Protein AF-A0A3B3UP18-F1 (afdb_monomer)

Structure (mmCIF, N/CA/C/O backbone):
data_AF-A0A3B3UP18-F1
#
_entry.id   AF-A0A3B3UP18-F1
#
loop_
_atom_site.group_PDB
_atom_site.id
_atom_site.type_symbol
_atom_site.label_atom_id
_atom_site.label_alt_id
_atom_site.label_comp_id
_atom_site.label_asym_id
_atom_site.label_entity_id
_atom_site.label_seq_id
_atom_site.pdbx_PDB_ins_code
_atom_site.Cartn_x
_atom_site.Cartn_y
_atom_site.Cartn_z
_atom_site.occupancy
_atom_site.B_iso_or_equiv
_atom_site.auth_seq_id
_atom_site.auth_comp_id
_atom_site.auth_asym_id
_atom_site.auth_atom_id
_atom_site.pdbx_PDB_model_num
ATOM 1 N N . SER A 1 1 ? 18.939 0.346 15.008 1.00 68.81 1 SER A N 1
ATOM 2 C CA . SER A 1 1 ? 20.165 1.171 14.992 1.00 68.81 1 SER A CA 1
ATOM 3 C C . SER A 1 1 ? 20.183 2.014 13.726 1.00 68.81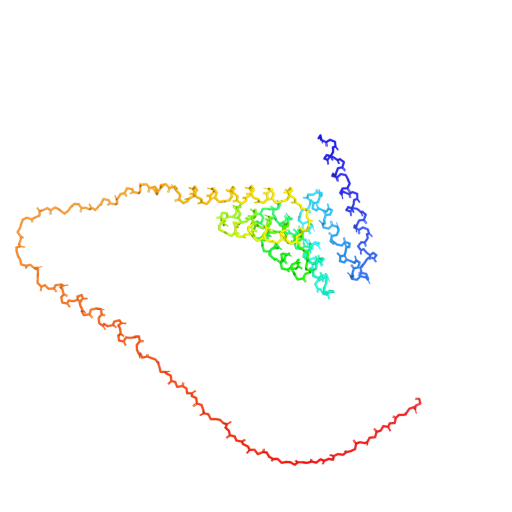 1 SER A C 1
ATOM 5 O O . SER A 1 1 ? 19.685 1.562 12.699 1.00 68.81 1 SER A O 1
ATOM 7 N N . VAL A 1 2 ? 20.743 3.225 13.782 1.00 75.62 2 VAL A N 1
ATOM 8 C CA . VAL A 1 2 ? 20.853 4.142 12.626 1.00 75.62 2 VAL A CA 1
ATOM 9 C C . VAL A 1 2 ? 21.534 3.469 11.421 1.00 75.62 2 VAL A C 1
ATOM 11 O O . VAL A 1 2 ? 21.127 3.690 10.286 1.00 75.62 2 VAL A O 1
ATOM 14 N N . GLY A 1 3 ? 22.477 2.548 11.661 1.00 79.38 3 GLY A N 1
ATOM 15 C CA . GLY A 1 3 ? 23.146 1.778 10.605 1.00 79.38 3 GLY A CA 1
ATOM 16 C C . GLY A 1 3 ? 22.213 0.916 9.741 1.00 79.38 3 GLY A C 1
ATOM 17 O O . GLY A 1 3 ? 22.369 0.897 8.526 1.00 79.38 3 GLY A O 1
ATOM 18 N N . VAL A 1 4 ? 21.196 0.260 10.317 1.00 82.69 4 VAL A N 1
ATOM 19 C CA . VAL A 1 4 ? 20.231 -0.543 9.531 1.00 82.69 4 VAL A CA 1
ATOM 20 C C . VAL A 1 4 ? 19.363 0.352 8.645 1.00 82.69 4 VAL A C 1
ATOM 22 O O . VAL A 1 4 ? 19.080 -0.001 7.502 1.00 82.69 4 VAL A O 1
ATOM 25 N N . ALA A 1 5 ? 18.969 1.524 9.150 1.00 79.56 5 ALA A N 1
ATOM 26 C CA . ALA A 1 5 ? 18.221 2.504 8.368 1.00 79.56 5 ALA A CA 1
ATOM 27 C C . ALA A 1 5 ? 19.068 3.057 7.212 1.00 79.56 5 ALA A C 1
ATOM 29 O O . ALA A 1 5 ? 18.599 3.101 6.078 1.00 79.56 5 ALA A O 1
ATOM 30 N N . TYR A 1 6 ? 20.336 3.386 7.473 1.00 77.19 6 TYR A N 1
ATOM 31 C CA . TYR A 1 6 ? 21.257 3.882 6.452 1.00 77.19 6 TYR A CA 1
ATOM 32 C C . TYR A 1 6 ? 21.519 2.846 5.348 1.00 77.19 6 TYR A C 1
ATOM 34 O O . TYR A 1 6 ? 21.443 3.168 4.164 1.00 77.19 6 TYR A O 1
ATOM 42 N N . CYS A 1 7 ? 21.744 1.579 5.719 1.00 82.12 7 CYS A N 1
ATOM 43 C CA . CYS A 1 7 ? 21.889 0.492 4.750 1.00 82.12 7 CYS A CA 1
ATOM 44 C C . CYS A 1 7 ? 20.636 0.326 3.882 1.00 82.12 7 CYS A C 1
ATOM 46 O O . CYS A 1 7 ? 20.762 0.175 2.672 1.00 82.12 7 CYS A O 1
ATOM 48 N N . ARG A 1 8 ? 19.434 0.403 4.472 1.00 82.50 8 ARG A N 1
ATOM 49 C CA . ARG A 1 8 ? 18.171 0.313 3.721 1.00 82.50 8 ARG A CA 1
ATOM 50 C C . ARG A 1 8 ? 18.013 1.449 2.717 1.00 82.50 8 ARG A C 1
ATOM 52 O O . ARG A 1 8 ? 17.717 1.174 1.560 1.00 82.50 8 ARG A O 1
ATOM 59 N N . ILE A 1 9 ? 18.256 2.693 3.131 1.00 85.25 9 ILE A N 1
ATOM 60 C CA . ILE A 1 9 ? 18.177 3.856 2.231 1.00 85.25 9 ILE A CA 1
ATOM 61 C C . ILE A 1 9 ? 19.149 3.685 1.059 1.00 85.25 9 ILE A C 1
ATOM 63 O O . ILE A 1 9 ? 18.763 3.881 -0.092 1.00 85.25 9 ILE A O 1
ATOM 67 N N . ARG A 1 10 ? 20.386 3.252 1.334 1.00 86.44 10 ARG A N 1
ATOM 68 C CA . ARG A 1 10 ? 21.380 2.997 0.287 1.00 86.44 10 ARG A CA 1
ATOM 69 C C . ARG A 1 10 ? 20.930 1.897 -0.680 1.00 86.44 10 ARG A C 1
ATOM 71 O O . ARG A 1 10 ? 20.996 2.103 -1.886 1.00 86.44 10 ARG A O 1
ATOM 78 N N . CYS A 1 11 ? 20.402 0.782 -0.172 1.00 90.00 11 CYS A N 1
ATOM 79 C CA . CYS A 1 11 ? 19.857 -0.291 -1.009 1.00 90.00 11 CYS A CA 1
ATOM 80 C C . CYS A 1 11 ? 18.724 0.195 -1.923 1.00 90.00 11 CYS A C 1
ATOM 82 O O . CYS A 1 11 ? 18.665 -0.200 -3.085 1.00 90.00 11 CYS A O 1
ATOM 84 N N . PHE A 1 12 ? 17.832 1.059 -1.428 1.00 91.00 12 PHE A N 1
ATOM 85 C CA . PHE A 1 12 ? 16.756 1.606 -2.256 1.00 91.00 12 PHE A CA 1
ATOM 86 C C . PHE A 1 12 ? 17.286 2.536 -3.349 1.00 91.00 12 PHE A C 1
ATOM 88 O O . PHE A 1 12 ? 16.843 2.427 -4.487 1.00 91.00 12 PHE A O 1
ATOM 95 N N . GLN A 1 13 ? 18.267 3.389 -3.045 1.00 90.88 13 GLN A N 1
ATOM 96 C CA . GLN A 1 13 ? 18.902 4.258 -4.044 1.00 90.88 13 GLN A CA 1
ATOM 97 C C . GLN A 1 13 ? 19.614 3.454 -5.145 1.00 90.88 13 GLN A C 1
ATOM 99 O O . GLN A 1 13 ? 19.479 3.754 -6.332 1.00 90.88 13 GLN A O 1
ATOM 104 N N . GLU A 1 14 ? 20.315 2.381 -4.774 1.00 92.88 14 GLU A N 1
ATOM 105 C CA . GLU A 1 14 ? 20.926 1.455 -5.734 1.00 92.88 14 GLU A CA 1
ATOM 106 C C . GLU A 1 14 ? 19.863 0.769 -6.608 1.00 92.88 14 GLU A C 1
ATOM 108 O O . GLU A 1 14 ? 19.996 0.733 -7.833 1.00 92.88 14 GLU A O 1
ATOM 113 N N . ALA A 1 15 ? 18.768 0.296 -6.003 1.00 94.31 15 ALA A N 1
ATOM 114 C CA . ALA A 1 15 ? 17.657 -0.308 -6.733 1.00 94.31 15 ALA A CA 1
ATOM 115 C C . ALA A 1 15 ? 17.011 0.674 -7.724 1.00 94.31 15 ALA A C 1
ATOM 117 O O . ALA A 1 15 ? 16.760 0.298 -8.870 1.00 94.31 15 ALA A O 1
ATOM 118 N N . VAL A 1 16 ? 16.789 1.930 -7.316 1.00 96.62 16 VAL A N 1
ATOM 119 C CA . VAL A 1 16 ? 16.273 3.000 -8.185 1.00 96.62 16 VAL A CA 1
ATOM 120 C C . VAL A 1 16 ? 17.181 3.184 -9.400 1.00 96.62 16 VAL A C 1
ATOM 122 O O . VAL A 1 16 ? 16.691 3.138 -10.527 1.00 96.62 16 VAL A O 1
ATOM 125 N N . SER A 1 17 ? 18.495 3.295 -9.197 1.00 95.44 17 SER A N 1
ATOM 126 C CA . SER A 1 17 ? 19.467 3.455 -10.287 1.00 95.44 17 SER A CA 1
ATOM 127 C C . SER A 1 17 ? 19.438 2.283 -11.278 1.00 95.44 17 SER A C 1
ATOM 129 O O . SER A 1 17 ? 19.360 2.478 -12.496 1.00 95.44 17 SER A O 1
ATOM 131 N N . CYS A 1 18 ? 19.430 1.043 -10.778 1.00 95.75 18 CYS A N 1
ATOM 132 C CA . CYS A 1 18 ? 19.341 -0.146 -11.626 1.00 95.75 18 CYS A CA 1
ATOM 133 C C . CYS A 1 18 ? 18.028 -0.196 -12.422 1.00 95.75 18 CYS A C 1
ATOM 135 O O . CYS A 1 18 ? 18.039 -0.510 -13.613 1.00 95.75 18 CYS A O 1
ATOM 137 N N . LEU A 1 19 ? 16.902 0.119 -11.779 1.00 96.44 19 LEU A N 1
ATOM 138 C CA . LEU A 1 19 ? 15.580 0.053 -12.396 1.00 96.44 19 LEU A CA 1
ATOM 139 C C . LEU A 1 19 ? 15.351 1.183 -13.404 1.00 96.44 19 LEU A C 1
ATOM 141 O O . LEU A 1 19 ? 14.770 0.923 -14.453 1.00 96.44 19 LEU A O 1
ATOM 145 N N . GLN A 1 20 ? 15.869 2.390 -13.159 1.00 96.50 20 GLN A N 1
ATOM 146 C CA . GLN A 1 20 ? 15.853 3.490 -14.132 1.00 96.50 20 GLN A CA 1
ATOM 147 C C . GLN A 1 20 ? 16.556 3.096 -15.435 1.00 96.50 20 GLN A C 1
ATOM 149 O O . GLN A 1 20 ? 16.011 3.288 -16.519 1.00 96.50 20 GLN A O 1
ATOM 154 N N . ARG A 1 21 ? 17.727 2.454 -15.340 1.00 96.31 21 ARG A N 1
ATOM 155 C CA . ARG A 1 21 ? 18.459 1.947 -16.515 1.00 96.31 21 ARG A CA 1
ATOM 156 C C . ARG A 1 21 ? 17.719 0.833 -17.258 1.00 96.31 21 ARG A C 1
ATOM 158 O O . ARG A 1 21 ? 17.993 0.609 -18.433 1.00 96.31 21 ARG A O 1
ATOM 165 N N . ALA A 1 22 ? 16.808 0.130 -16.588 1.00 95.75 22 ALA A N 1
ATOM 166 C CA . ALA A 1 22 ? 16.018 -0.946 -17.176 1.00 95.75 22 ALA A CA 1
ATOM 167 C C . ALA A 1 22 ? 14.744 -0.457 -17.891 1.00 95.75 22 ALA A C 1
ATOM 169 O O . ALA A 1 22 ? 14.133 -1.252 -18.605 1.00 95.75 22 ALA A O 1
ATOM 170 N N . VAL A 1 23 ? 14.350 0.817 -17.741 1.00 96.50 23 VAL A N 1
ATOM 171 C CA . VAL A 1 23 ? 13.139 1.371 -18.378 1.00 96.50 23 VAL A CA 1
ATOM 172 C C . VAL A 1 23 ? 13.263 1.366 -19.901 1.00 96.50 23 VAL A C 1
ATOM 174 O O . VAL A 1 23 ? 12.399 0.807 -20.571 1.00 96.50 23 VAL A O 1
ATOM 177 N N . GLU A 1 24 ? 14.353 1.916 -20.441 1.00 95.25 24 GLU A N 1
ATOM 178 C CA . GLU A 1 24 ? 14.589 2.000 -21.891 1.00 95.25 24 GLU A CA 1
ATOM 179 C C . GLU A 1 24 ? 14.597 0.614 -22.569 1.00 95.25 24 GLU A C 1
ATOM 181 O O . GLU A 1 24 ? 13.791 0.383 -23.472 1.00 95.25 24 GLU A O 1
ATOM 186 N N . PRO A 1 25 ? 15.377 -0.387 -22.100 1.00 95.62 25 PRO A N 1
ATOM 187 C CA . PRO A 1 25 ? 15.308 -1.742 -22.656 1.00 95.62 25 PRO A CA 1
ATOM 188 C C . PRO A 1 25 ? 13.922 -2.395 -22.553 1.00 95.62 25 PRO A C 1
ATOM 190 O O . PRO A 1 25 ? 13.578 -3.260 -23.362 1.00 95.62 25 PRO A O 1
ATOM 193 N N . ALA A 1 26 ? 13.131 -2.025 -21.542 1.00 95.00 26 ALA A N 1
ATOM 194 C CA . ALA A 1 26 ? 11.791 -2.556 -21.334 1.00 95.00 26 ALA A CA 1
ATOM 195 C C . ALA A 1 26 ? 10.717 -1.845 -22.172 1.00 95.00 26 ALA A C 1
ATOM 197 O O . ALA A 1 26 ? 9.640 -2.414 -22.346 1.00 95.00 26 ALA A O 1
ATOM 198 N N . ALA A 1 27 ? 10.992 -0.658 -22.725 1.00 94.44 27 ALA A N 1
ATOM 199 C CA . ALA A 1 27 ? 10.009 0.191 -23.404 1.00 94.44 27 ALA A CA 1
ATOM 200 C C . ALA A 1 27 ? 9.281 -0.523 -24.556 1.00 94.44 27 ALA A C 1
ATOM 202 O O . ALA A 1 27 ? 8.078 -0.352 -24.744 1.00 94.44 27 ALA A O 1
ATOM 203 N N . HIS A 1 28 ? 9.982 -1.398 -25.280 1.00 93.56 28 HIS A N 1
ATOM 204 C CA . HIS A 1 28 ? 9.424 -2.169 -26.397 1.00 93.56 28 HIS A CA 1
ATOM 205 C C . HIS A 1 28 ? 8.720 -3.472 -25.974 1.00 93.56 28 HIS A C 1
ATOM 207 O O . HIS A 1 28 ? 8.334 -4.276 -26.822 1.00 93.56 28 HIS A O 1
ATOM 213 N N . ARG A 1 29 ? 8.569 -3.724 -24.668 1.00 95.31 29 ARG A N 1
ATOM 214 C CA . ARG A 1 29 ? 7.966 -4.942 -24.106 1.00 95.31 29 ARG A CA 1
ATOM 215 C C . ARG A 1 29 ? 6.978 -4.562 -22.997 1.00 95.31 29 ARG A C 1
ATOM 217 O O . ARG A 1 29 ? 7.361 -4.574 -21.828 1.00 95.31 29 ARG A O 1
ATOM 224 N N . PRO A 1 30 ? 5.703 -4.272 -23.320 1.00 91.69 30 PRO A N 1
ATOM 225 C CA . PRO A 1 30 ? 4.743 -3.724 -22.356 1.00 91.69 30 PRO A CA 1
ATOM 226 C C . PRO A 1 30 ? 4.600 -4.507 -21.032 1.00 91.69 30 PRO A C 1
ATOM 228 O O . PRO A 1 30 ? 4.543 -3.861 -19.982 1.00 91.69 30 PRO A O 1
ATOM 231 N N . PRO A 1 31 ? 4.620 -5.859 -21.011 1.00 94.12 31 PRO A N 1
ATOM 232 C CA . PRO A 1 31 ? 4.603 -6.608 -19.750 1.00 94.12 31 PRO A CA 1
ATOM 233 C C . PRO A 1 31 ? 5.856 -6.404 -18.895 1.00 94.12 31 PRO A C 1
ATOM 235 O O . PRO A 1 31 ? 5.775 -6.256 -17.676 1.00 94.12 31 PRO A O 1
ATOM 238 N N . LEU A 1 32 ? 7.030 -6.344 -19.531 1.00 96.06 32 LEU A N 1
ATOM 239 C CA . LEU A 1 32 ? 8.282 -6.071 -18.831 1.00 96.06 32 LEU A CA 1
ATOM 240 C C . LEU A 1 32 ? 8.322 -4.623 -18.331 1.00 96.06 32 LEU A C 1
ATOM 242 O O . LEU A 1 32 ? 8.728 -4.392 -17.195 1.00 96.06 32 LEU A O 1
ATOM 246 N N . LEU A 1 33 ? 7.857 -3.670 -19.144 1.00 97.94 33 LEU A N 1
ATOM 247 C CA . LEU A 1 33 ? 7.771 -2.262 -18.769 1.00 97.94 33 LEU A CA 1
ATOM 248 C C . LEU A 1 33 ? 6.893 -2.072 -17.528 1.00 97.94 33 LEU A C 1
ATOM 250 O O . LEU A 1 33 ? 7.323 -1.420 -16.581 1.00 97.94 33 LEU A O 1
ATOM 254 N N . ALA A 1 34 ? 5.712 -2.698 -17.485 1.00 97.94 34 ALA A N 1
ATOM 255 C CA . ALA A 1 34 ? 4.821 -2.642 -16.323 1.00 97.94 34 ALA A CA 1
ATOM 256 C C . ALA A 1 34 ? 5.524 -3.105 -15.037 1.00 97.94 34 ALA A C 1
ATOM 258 O O . ALA A 1 34 ? 5.455 -2.436 -14.004 1.00 97.94 34 ALA A O 1
ATOM 259 N N . LYS A 1 35 ? 6.273 -4.211 -15.121 1.00 97.81 35 LYS A N 1
ATOM 260 C CA . LYS A 1 35 ? 7.044 -4.757 -14.000 1.00 97.81 35 LYS A CA 1
ATOM 261 C C . LYS A 1 35 ? 8.185 -3.846 -13.561 1.00 97.81 35 LYS A C 1
ATOM 263 O O . LYS A 1 35 ? 8.355 -3.630 -12.362 1.00 97.81 35 LYS A O 1
ATOM 268 N N . VAL A 1 36 ? 8.956 -3.303 -14.504 1.00 98.19 36 VAL A N 1
ATOM 269 C CA . VAL A 1 36 ? 10.059 -2.377 -14.200 1.00 98.19 36 VAL A CA 1
ATOM 270 C C . VAL A 1 36 ? 9.528 -1.110 -13.534 1.00 98.19 36 VAL A C 1
ATOM 272 O O . VAL A 1 36 ? 10.057 -0.712 -12.500 1.00 98.19 36 VAL A O 1
ATOM 275 N N . LEU A 1 37 ? 8.453 -0.521 -14.063 1.00 98.50 37 LEU A N 1
ATOM 276 C CA . LEU A 1 37 ? 7.841 0.687 -13.506 1.00 98.50 37 LEU A CA 1
ATOM 277 C C . LEU A 1 37 ? 7.263 0.450 -12.108 1.00 98.50 37 LEU A C 1
ATOM 279 O O . LEU A 1 37 ? 7.499 1.256 -11.212 1.00 98.50 37 LEU A O 1
ATOM 283 N N . HIS A 1 38 ? 6.566 -0.671 -11.899 1.00 98.38 38 HIS A N 1
ATOM 284 C CA . HIS A 1 38 ? 6.055 -1.048 -10.581 1.00 98.38 38 HIS A CA 1
ATOM 285 C C . HIS A 1 38 ? 7.184 -1.174 -9.551 1.00 98.38 38 HIS A C 1
ATOM 287 O O . HIS A 1 38 ? 7.110 -0.603 -8.462 1.00 98.38 38 HIS A O 1
ATOM 293 N N . ASN A 1 39 ? 8.254 -1.887 -9.910 1.00 98.06 39 ASN A N 1
ATOM 294 C CA . ASN A 1 39 ? 9.402 -2.076 -9.029 1.00 98.06 39 ASN A CA 1
ATOM 295 C C . ASN A 1 39 ? 10.139 -0.758 -8.769 1.00 98.06 39 ASN A C 1
ATOM 297 O O . ASN A 1 39 ? 10.570 -0.519 -7.643 1.00 98.06 39 ASN A O 1
ATOM 301 N N . LEU A 1 40 ? 10.266 0.107 -9.781 1.00 98.38 40 LEU A N 1
ATOM 302 C CA . LEU A 1 40 ? 10.893 1.419 -9.631 1.00 98.38 40 LEU A CA 1
ATOM 303 C C . LEU A 1 40 ? 10.077 2.301 -8.682 1.00 98.38 40 LEU A C 1
ATOM 305 O O . LEU A 1 40 ? 10.637 2.881 -7.757 1.00 98.38 40 LEU A O 1
ATOM 309 N N . GLY A 1 41 ? 8.752 2.328 -8.840 1.00 98.25 41 GLY A N 1
ATOM 310 C CA . GLY A 1 41 ? 7.859 3.016 -7.909 1.00 98.25 41 GLY A CA 1
ATOM 311 C C . GLY A 1 41 ? 7.942 2.454 -6.485 1.00 98.25 41 GLY A C 1
ATOM 312 O O . GLY A 1 41 ? 7.899 3.209 -5.517 1.00 98.25 41 GLY A O 1
ATOM 313 N N . ALA A 1 42 ? 8.085 1.136 -6.319 1.00 97.56 42 ALA A N 1
ATOM 314 C CA . ALA A 1 42 ? 8.252 0.523 -4.999 1.00 97.56 42 ALA A CA 1
ATOM 315 C C . ALA A 1 42 ? 9.600 0.897 -4.354 1.00 97.56 42 ALA A C 1
ATOM 317 O O . ALA A 1 42 ? 9.653 1.182 -3.157 1.00 97.56 42 ALA A O 1
ATOM 318 N N . ALA A 1 43 ? 10.677 0.950 -5.144 1.00 97.44 43 ALA A N 1
ATOM 319 C CA . ALA A 1 43 ? 11.988 1.394 -4.680 1.00 97.44 43 ALA A CA 1
ATOM 320 C C . ALA A 1 43 ? 11.982 2.880 -4.279 1.00 97.44 43 ALA A C 1
ATOM 322 O O . ALA A 1 43 ? 12.536 3.226 -3.238 1.00 97.44 43 ALA A O 1
ATOM 323 N N . LEU A 1 44 ? 11.294 3.740 -5.041 1.00 97.81 44 LEU A N 1
ATOM 324 C CA . LEU A 1 44 ? 11.118 5.159 -4.710 1.00 97.81 44 LEU A CA 1
ATOM 325 C C . LEU A 1 44 ? 10.302 5.363 -3.427 1.00 97.81 44 LEU A C 1
ATOM 327 O O . LEU A 1 44 ? 10.720 6.141 -2.574 1.00 97.81 44 LEU A O 1
ATOM 331 N N . ASN A 1 45 ? 9.223 4.594 -3.221 1.00 96.62 45 ASN A N 1
ATOM 332 C CA . ASN A 1 45 ? 8.514 4.560 -1.934 1.00 96.62 45 ASN A CA 1
ATOM 333 C C . ASN A 1 45 ? 9.464 4.210 -0.776 1.00 96.62 45 ASN A C 1
ATOM 335 O O . ASN A 1 45 ? 9.441 4.864 0.262 1.00 96.62 45 ASN A O 1
ATOM 339 N N . GLY A 1 46 ? 10.321 3.197 -0.952 1.00 94.38 46 GLY A N 1
ATOM 340 C CA . GLY A 1 46 ? 11.325 2.813 0.047 1.00 94.38 46 GLY A CA 1
ATOM 341 C C . GLY A 1 46 ? 12.385 3.891 0.303 1.00 94.38 46 GLY A C 1
ATOM 342 O O . GLY A 1 46 ? 12.857 4.037 1.431 1.00 94.38 46 GLY A O 1
ATOM 343 N N . ALA A 1 47 ? 12.730 4.670 -0.724 1.00 94.69 47 ALA A N 1
ATOM 344 C CA . ALA A 1 47 ? 13.644 5.807 -0.637 1.00 94.69 47 ALA A CA 1
ATOM 345 C C . ALA A 1 47 ? 12.989 7.091 -0.087 1.00 94.69 47 ALA A C 1
ATOM 347 O O . ALA A 1 47 ? 13.703 8.048 0.207 1.00 94.69 47 ALA A O 1
ATOM 348 N N . GLY A 1 48 ? 11.660 7.116 0.065 1.00 94.94 48 GLY A N 1
ATOM 349 C CA . GLY A 1 48 ? 10.895 8.275 0.532 1.00 94.94 48 GLY A CA 1
ATOM 350 C C . GLY A 1 48 ? 10.508 9.281 -0.558 1.00 94.94 48 GLY A C 1
ATOM 351 O O . GLY A 1 48 ? 9.932 10.318 -0.239 1.00 94.94 48 GLY A O 1
ATOM 352 N N . ASP A 1 49 ? 10.781 8.990 -1.833 1.00 97.12 49 ASP A N 1
ATOM 353 C CA . ASP A 1 49 ? 10.324 9.810 -2.963 1.00 97.12 49 ASP A CA 1
ATOM 354 C C . ASP A 1 49 ? 8.927 9.361 -3.421 1.00 97.12 49 ASP A C 1
ATOM 356 O O . ASP A 1 49 ? 8.733 8.707 -4.450 1.00 97.12 49 ASP A O 1
ATOM 360 N N . PHE A 1 50 ? 7.935 9.685 -2.593 1.00 97.81 50 PHE A N 1
ATOM 361 C CA . PHE A 1 50 ? 6.544 9.288 -2.808 1.00 97.81 50 PHE A CA 1
ATOM 362 C C . PHE A 1 50 ? 5.915 9.972 -4.029 1.00 97.81 50 PHE A C 1
ATOM 364 O O . PHE A 1 50 ? 5.098 9.362 -4.718 1.00 97.81 50 PHE A O 1
ATOM 371 N N . SER A 1 51 ? 6.315 11.210 -4.333 1.00 97.94 51 SER A N 1
ATOM 372 C CA . SER A 1 51 ? 5.791 11.970 -5.473 1.00 97.94 51 SER A CA 1
ATOM 373 C C . SER A 1 51 ? 6.146 11.301 -6.799 1.00 97.94 51 SER A C 1
ATOM 375 O O . SER A 1 51 ? 5.265 11.068 -7.625 1.00 97.94 51 SER A O 1
ATOM 377 N N . SER A 1 52 ? 7.413 10.914 -6.985 1.00 97.50 52 SER A N 1
ATOM 378 C CA . SER A 1 52 ? 7.830 10.174 -8.181 1.00 97.50 52 SER A CA 1
ATOM 379 C C . SER A 1 52 ? 7.210 8.773 -8.226 1.00 97.50 52 SER A C 1
ATOM 381 O O . SER A 1 52 ? 6.837 8.285 -9.295 1.00 97.50 52 SER A O 1
ATOM 383 N N . ALA A 1 53 ? 7.054 8.118 -7.069 1.00 98.25 53 ALA A N 1
ATOM 384 C CA . ALA A 1 53 ? 6.436 6.799 -6.990 1.00 98.25 53 ALA A CA 1
ATOM 385 C C . ALA A 1 53 ? 4.971 6.793 -7.461 1.00 98.25 53 ALA A C 1
ATOM 387 O O . ALA A 1 53 ? 4.569 5.846 -8.143 1.00 98.25 53 ALA A O 1
ATOM 388 N N . LEU A 1 54 ? 4.185 7.834 -7.148 1.00 98.00 54 LEU A N 1
ATOM 389 C CA . LEU A 1 54 ? 2.787 7.950 -7.585 1.00 98.00 54 LEU A CA 1
ATOM 390 C C . LEU A 1 54 ? 2.648 7.837 -9.105 1.00 98.00 54 LEU A C 1
ATOM 392 O O . LEU A 1 54 ? 1.861 7.026 -9.598 1.00 98.00 54 LEU A O 1
ATOM 396 N N . GLU A 1 55 ? 3.440 8.605 -9.853 1.00 97.50 55 GLU A N 1
ATOM 397 C CA . GLU A 1 55 ? 3.373 8.626 -11.317 1.00 97.50 55 GLU A CA 1
ATOM 398 C C . GLU A 1 55 ? 3.716 7.264 -11.929 1.00 97.50 55 GLU A C 1
ATOM 400 O O . GLU A 1 55 ? 3.025 6.780 -12.835 1.00 97.50 55 GLU A O 1
ATOM 405 N N . LEU A 1 56 ? 4.732 6.591 -11.385 1.00 98.38 56 LEU A N 1
ATOM 406 C CA . LEU A 1 56 ? 5.135 5.271 -11.861 1.00 98.38 56 LEU A CA 1
ATOM 407 C C . LEU A 1 56 ? 4.110 4.188 -11.528 1.00 98.38 56 LEU A C 1
ATOM 409 O O . LEU A 1 56 ? 3.814 3.358 -12.390 1.00 98.38 56 LEU A O 1
ATOM 413 N N . HIS A 1 57 ? 3.520 4.207 -10.327 1.00 98.56 57 HIS A N 1
ATOM 414 C CA . HIS A 1 57 ? 2.458 3.262 -9.966 1.00 98.56 57 HIS A CA 1
ATOM 415 C C . HIS A 1 57 ? 1.205 3.476 -10.814 1.00 98.56 57 HIS A C 1
ATOM 417 O O . HIS A 1 57 ? 0.605 2.493 -11.248 1.00 98.56 57 HIS A O 1
ATOM 423 N N . ARG A 1 58 ? 0.838 4.727 -11.134 1.00 98.44 58 ARG A N 1
ATOM 424 C CA . ARG A 1 58 ? -0.263 5.033 -12.068 1.00 98.44 58 ARG A CA 1
ATOM 425 C C . ARG A 1 58 ? 0.012 4.470 -13.460 1.00 98.44 58 ARG A C 1
ATOM 427 O O . ARG A 1 58 ? -0.872 3.857 -14.062 1.00 98.44 58 ARG A O 1
ATOM 434 N N . LEU A 1 59 ? 1.226 4.653 -13.979 1.00 98.19 59 LEU A N 1
ATOM 435 C CA . LEU A 1 59 ? 1.603 4.128 -15.291 1.00 98.19 59 LEU A CA 1
ATOM 436 C C . LEU A 1 59 ? 1.611 2.591 -15.306 1.00 98.19 59 LEU A C 1
ATOM 438 O O . LEU A 1 59 ? 1.022 1.990 -16.205 1.00 98.19 59 LEU A O 1
ATOM 442 N N . ALA A 1 60 ? 2.199 1.957 -14.290 1.00 98.56 60 ALA A N 1
ATOM 443 C CA . ALA A 1 60 ? 2.212 0.504 -14.149 1.00 98.56 60 ALA A CA 1
ATOM 444 C C . ALA A 1 60 ? 0.794 -0.078 -14.008 1.00 98.56 60 ALA A C 1
ATOM 446 O O . ALA A 1 60 ? 0.466 -1.053 -14.681 1.00 98.56 60 ALA A O 1
ATOM 447 N N . ALA A 1 61 ? -0.083 0.553 -13.216 1.00 98.44 61 ALA A N 1
ATOM 448 C CA . ALA A 1 61 ? -1.477 0.134 -13.057 1.00 98.44 61 ALA A CA 1
ATOM 449 C C . ALA A 1 61 ? -2.260 0.181 -14.380 1.00 98.44 61 ALA A C 1
ATOM 451 O O . ALA A 1 61 ? -3.064 -0.715 -14.649 1.00 98.44 61 ALA A O 1
ATOM 452 N N . ARG A 1 62 ? -2.020 1.197 -15.224 1.00 98.31 62 ARG A N 1
ATOM 453 C CA . ARG A 1 62 ? -2.616 1.275 -16.569 1.00 98.31 62 ARG A CA 1
ATOM 454 C C . ARG A 1 62 ? -2.127 0.144 -17.471 1.00 98.31 62 ARG A C 1
ATOM 456 O O . ARG A 1 62 ? -2.944 -0.481 -18.142 1.00 98.31 62 ARG A O 1
ATOM 463 N N . LEU A 1 63 ? -0.824 -0.145 -17.460 1.00 98.31 63 LEU A N 1
ATOM 464 C CA . LEU A 1 63 ? -0.243 -1.217 -18.273 1.00 98.31 63 LEU A CA 1
ATOM 465 C C . LEU A 1 63 ? -0.708 -2.608 -17.828 1.00 98.31 63 LEU A C 1
ATOM 467 O O . LEU A 1 63 ? -1.079 -3.417 -18.671 1.00 98.31 63 LEU A O 1
ATOM 471 N N . TYR A 1 64 ? -0.742 -2.894 -16.526 1.00 98.44 64 TYR A N 1
ATOM 472 C CA . TYR A 1 64 ? -1.295 -4.162 -16.039 1.00 98.44 64 TYR A CA 1
ATOM 473 C C . TYR A 1 64 ? -2.796 -4.278 -16.313 1.00 98.44 64 TYR A C 1
ATOM 475 O O . TYR A 1 64 ? -3.279 -5.365 -16.623 1.00 98.44 64 TYR A O 1
ATOM 483 N N . GLY A 1 65 ? -3.525 -3.158 -16.270 1.00 97.31 65 GLY A N 1
ATOM 484 C CA . GLY A 1 65 ? -4.930 -3.099 -16.662 1.00 97.31 65 GLY A CA 1
ATOM 485 C C . GLY A 1 65 ? -5.159 -3.496 -18.120 1.00 97.31 65 GLY A C 1
ATOM 486 O O . GLY A 1 65 ? -6.018 -4.333 -18.387 1.00 97.31 65 GLY A O 1
ATOM 487 N N . SER A 1 66 ? -4.368 -2.962 -19.059 1.00 97.44 66 SER A N 1
ATOM 488 C CA . SER A 1 66 ? -4.483 -3.322 -20.482 1.00 97.44 66 SER A CA 1
ATOM 489 C C . SER A 1 66 ? -4.052 -4.760 -20.787 1.00 97.44 66 SER A C 1
ATOM 491 O O . SER A 1 66 ? -4.45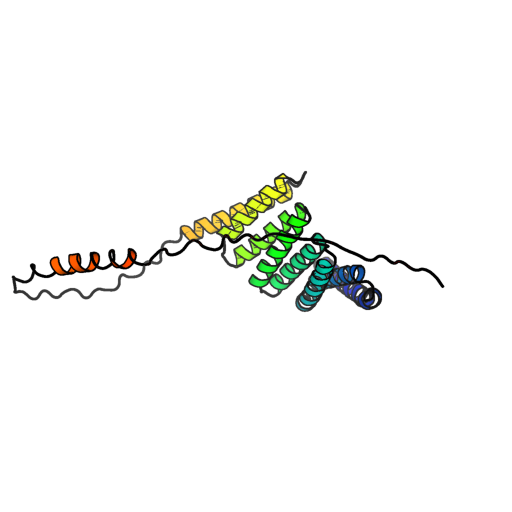8 -5.316 -21.803 1.00 97.44 66 SER A O 1
ATOM 493 N N . GLN A 1 67 ? -3.271 -5.375 -19.898 1.00 96.75 67 GLN A N 1
ATOM 494 C CA . GLN A 1 67 ? -2.833 -6.771 -19.990 1.00 96.75 67 GLN A CA 1
ATOM 495 C C . GLN A 1 67 ? -3.786 -7.756 -19.293 1.00 96.75 67 GLN A C 1
ATOM 497 O O . GLN A 1 67 ? -3.581 -8.963 -19.376 1.00 96.75 67 GLN A O 1
ATOM 502 N N . GLY A 1 68 ? -4.810 -7.269 -18.582 1.00 96.06 68 GLY A N 1
AT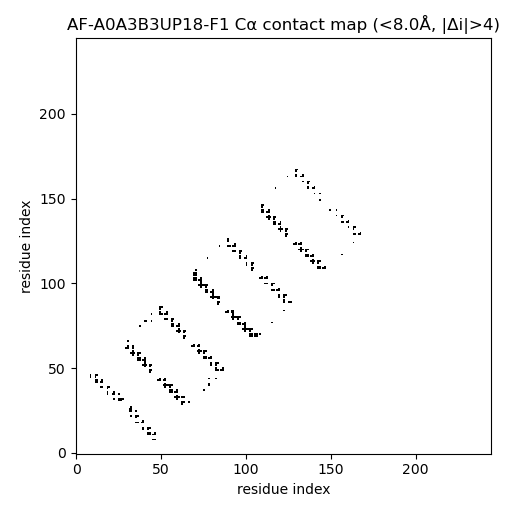OM 503 C CA . GLY A 1 68 ? -5.716 -8.114 -17.797 1.00 96.06 68 GLY A CA 1
ATOM 504 C C . GLY A 1 68 ? -5.102 -8.678 -16.505 1.00 96.06 68 GLY A C 1
ATOM 505 O O . GLY A 1 68 ? -5.713 -9.522 -15.852 1.00 96.06 68 GLY A O 1
ATOM 506 N N . CYS A 1 69 ? -3.925 -8.203 -16.090 1.00 97.06 69 CYS A N 1
ATOM 507 C CA . CYS A 1 69 ? -3.219 -8.652 -14.889 1.00 97.06 69 CYS A CA 1
ATOM 508 C C . CYS A 1 69 ? -3.798 -7.988 -13.625 1.00 97.06 69 CYS A C 1
ATOM 510 O O . CYS A 1 69 ? -3.183 -7.098 -13.035 1.00 97.06 69 CYS A O 1
ATOM 512 N N . ARG A 1 70 ? -4.999 -8.405 -13.200 1.00 96.75 70 ARG A N 1
ATOM 513 C CA . ARG A 1 70 ? -5.742 -7.781 -12.082 1.00 96.75 70 ARG A CA 1
ATOM 514 C C . ARG A 1 70 ? -4.981 -7.767 -10.753 1.00 96.75 70 ARG A C 1
ATOM 516 O O . ARG A 1 70 ? -4.978 -6.740 -10.078 1.00 96.75 70 ARG A O 1
ATOM 523 N N . GLY A 1 71 ? -4.291 -8.855 -10.410 1.00 97.62 71 GLY A N 1
ATOM 524 C CA . GLY A 1 71 ? -3.497 -8.933 -9.178 1.00 97.62 71 GLY A CA 1
ATOM 525 C C . GLY A 1 71 ? -2.320 -7.949 -9.163 1.00 97.62 71 GLY A C 1
ATOM 526 O O . GLY A 1 71 ? -2.106 -7.246 -8.179 1.00 97.62 71 GLY A O 1
ATOM 527 N N . ASP A 1 72 ? -1.589 -7.822 -10.272 1.00 98.38 72 ASP A N 1
ATOM 528 C CA . ASP A 1 72 ? -0.466 -6.879 -10.358 1.00 98.38 72 ASP A CA 1
ATOM 529 C C . ASP A 1 72 ? -0.936 -5.422 -10.457 1.00 98.38 72 ASP A C 1
ATOM 531 O O . ASP A 1 72 ? -0.332 -4.522 -9.864 1.00 98.38 72 ASP A O 1
ATOM 535 N N . GLN A 1 73 ? -2.072 -5.184 -11.117 1.00 98.56 73 GLN A N 1
ATOM 536 C CA . GLN A 1 73 ? -2.751 -3.891 -11.087 1.00 98.56 73 GLN A CA 1
ATOM 537 C C . GLN A 1 73 ? -3.134 -3.498 -9.646 1.00 98.56 73 GLN A C 1
ATOM 539 O O . GLN A 1 73 ? -2.874 -2.368 -9.229 1.00 98.56 73 GLN A O 1
ATOM 544 N N . ALA A 1 74 ? -3.676 -4.430 -8.855 1.00 98.62 74 ALA A N 1
ATOM 545 C CA . ALA A 1 74 ? -4.017 -4.205 -7.449 1.00 98.62 74 ALA A CA 1
ATOM 546 C C . ALA A 1 74 ? -2.794 -3.876 -6.576 1.00 98.62 74 ALA A C 1
ATOM 548 O O . ALA A 1 74 ? -2.857 -2.993 -5.714 1.00 98.62 74 ALA A O 1
ATOM 549 N N . ARG A 1 75 ? -1.649 -4.524 -6.825 1.00 98.62 75 ARG A N 1
ATOM 550 C CA . ARG A 1 75 ? -0.377 -4.191 -6.156 1.00 98.62 75 ARG A CA 1
ATOM 551 C C . ARG A 1 75 ? 0.075 -2.767 -6.462 1.00 98.62 75 ARG A C 1
ATOM 553 O O . ARG A 1 75 ? 0.547 -2.074 -5.563 1.00 98.62 75 ARG A O 1
ATOM 560 N N . CYS A 1 76 ? -0.103 -2.305 -7.700 1.00 98.62 76 CYS A N 1
ATOM 561 C CA . CYS A 1 76 ? 0.185 -0.915 -8.058 1.00 98.62 76 CYS A CA 1
ATOM 562 C C . CYS A 1 76 ? -0.712 0.057 -7.283 1.00 98.62 76 CYS A C 1
ATOM 564 O O . CYS A 1 76 ? -0.202 1.002 -6.690 1.00 98.62 76 CYS A O 1
ATOM 566 N N . PHE A 1 77 ? -2.020 -0.207 -7.206 1.00 98.81 77 PHE A N 1
ATOM 567 C CA . PHE A 1 77 ? -2.942 0.622 -6.424 1.00 98.81 77 PHE A CA 1
ATOM 568 C C . PHE A 1 77 ? -2.632 0.616 -4.922 1.00 98.81 77 PHE A C 1
ATOM 570 O O . PHE A 1 77 ? -2.722 1.655 -4.276 1.00 98.81 77 PHE A O 1
ATOM 577 N N . SER A 1 78 ? -2.190 -0.516 -4.371 1.00 98.62 78 SER A N 1
ATOM 578 C CA . SER A 1 78 ? -1.769 -0.600 -2.966 1.00 98.62 78 SER A CA 1
ATOM 579 C C . SER A 1 78 ? -0.555 0.282 -2.685 1.00 98.62 78 SER A C 1
ATOM 581 O O . SER A 1 78 ? -0.517 0.993 -1.684 1.00 98.62 78 SER A O 1
ATOM 583 N N . ASN A 1 79 ? 0.435 0.269 -3.579 1.00 98.56 79 ASN A N 1
ATOM 584 C CA . ASN A 1 79 ? 1.630 1.097 -3.433 1.00 98.56 79 ASN A CA 1
ATOM 585 C C . ASN A 1 79 ? 1.363 2.582 -3.707 1.00 98.56 79 ASN A C 1
ATOM 587 O O . ASN A 1 79 ? 1.991 3.429 -3.070 1.00 98.56 79 ASN A O 1
ATOM 591 N N . LEU A 1 80 ? 0.424 2.890 -4.606 1.00 98.25 80 LEU A N 1
ATOM 592 C CA . LEU A 1 80 ? -0.087 4.242 -4.824 1.00 98.25 80 LEU A CA 1
ATOM 593 C C . LEU A 1 80 ? -0.740 4.760 -3.540 1.00 98.25 80 LEU A C 1
ATOM 595 O O . LEU A 1 80 ? -0.379 5.825 -3.057 1.00 98.25 80 LEU A O 1
ATOM 599 N N . ALA A 1 81 ? -1.603 3.955 -2.919 1.00 98.38 81 ALA A N 1
ATOM 600 C CA . ALA A 1 81 ? -2.263 4.316 -1.673 1.00 98.38 81 ALA A CA 1
ATOM 601 C C . ALA A 1 81 ? -1.276 4.598 -0.530 1.00 98.38 81 ALA A C 1
ATOM 603 O O . ALA A 1 81 ? -1.452 5.545 0.236 1.00 98.38 81 ALA A O 1
ATOM 604 N N . ILE A 1 82 ? -0.215 3.790 -0.427 1.00 97.56 82 ILE A N 1
ATOM 605 C CA . ILE A 1 82 ? 0.871 4.011 0.534 1.00 97.56 82 ILE A CA 1
ATOM 606 C C . ILE A 1 82 ? 1.561 5.354 0.260 1.00 97.56 82 ILE A C 1
ATOM 608 O O . ILE A 1 82 ? 1.742 6.136 1.192 1.00 97.56 82 ILE A O 1
ATOM 612 N N . ALA A 1 83 ? 1.901 5.648 -0.998 1.00 98.19 83 ALA A N 1
ATOM 613 C CA . ALA A 1 83 ? 2.529 6.910 -1.382 1.00 98.19 83 ALA A CA 1
ATOM 614 C C . ALA A 1 83 ? 1.631 8.123 -1.065 1.00 98.19 83 ALA A C 1
ATOM 616 O O . ALA A 1 83 ? 2.081 9.043 -0.381 1.00 98.19 83 ALA A O 1
ATOM 617 N N . SER A 1 84 ? 0.350 8.095 -1.458 1.00 98.06 84 SER A N 1
ATOM 618 C CA . SER A 1 84 ? -0.622 9.158 -1.145 1.00 98.06 84 SER A CA 1
ATOM 619 C C . SER A 1 84 ? -0.778 9.355 0.364 1.00 98.06 84 SER A C 1
ATOM 621 O O . SER A 1 84 ? -0.753 10.484 0.850 1.00 98.06 84 SER A O 1
ATOM 623 N N . SER A 1 85 ? -0.837 8.265 1.138 1.00 96.75 85 SER A N 1
ATOM 624 C CA . SER A 1 85 ? -0.914 8.342 2.60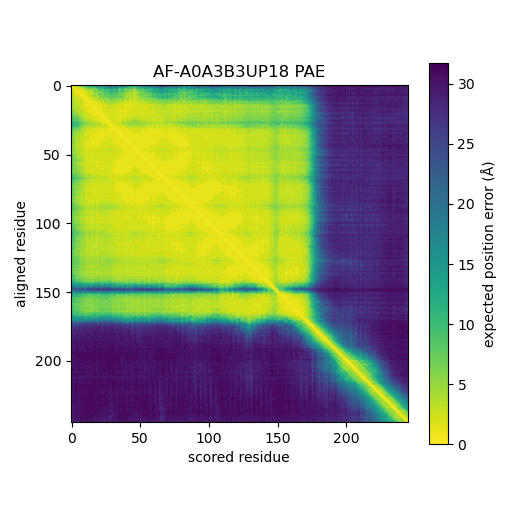0 1.00 96.75 85 SER A CA 1
ATOM 625 C C . SER A 1 85 ? 0.320 9.004 3.218 1.00 96.75 85 SER A C 1
ATOM 627 O O . SER A 1 85 ? 0.175 9.731 4.199 1.00 96.75 85 SER A O 1
ATOM 629 N N . HIS A 1 86 ? 1.520 8.761 2.684 1.00 96.62 86 HIS A N 1
ATOM 630 C CA . HIS A 1 86 ? 2.746 9.414 3.155 1.00 96.62 86 HIS A CA 1
ATOM 631 C C . HIS A 1 86 ? 2.811 10.900 2.785 1.00 96.62 86 HIS A C 1
ATOM 633 O O . HIS A 1 86 ? 3.410 11.682 3.521 1.00 96.62 86 HIS A O 1
ATOM 639 N N . LEU A 1 87 ? 2.165 11.291 1.687 1.00 96.88 87 LEU A N 1
ATOM 640 C CA . LEU A 1 87 ? 2.010 12.687 1.274 1.00 96.88 87 LEU A CA 1
ATOM 641 C C . LEU A 1 87 ? 0.868 13.411 2.010 1.00 96.88 87 LEU A C 1
ATOM 643 O O . LEU A 1 87 ? 0.693 14.614 1.834 1.00 96.88 87 LEU A O 1
ATOM 647 N N . GLY A 1 88 ? 0.114 12.705 2.858 1.00 94.94 88 GLY A N 1
ATOM 648 C CA . GLY A 1 88 ? -0.990 13.263 3.640 1.00 94.94 88 GLY A CA 1
ATOM 649 C C . GLY A 1 88 ? -2.337 13.292 2.913 1.00 94.94 88 GLY A C 1
ATOM 650 O O . GLY A 1 88 ? -3.310 13.790 3.480 1.00 94.94 88 GLY A O 1
ATOM 651 N N . ASP A 1 89 ? -2.430 12.728 1.705 1.00 95.88 89 ASP A N 1
ATOM 652 C CA . ASP A 1 89 ? -3.697 12.574 0.990 1.00 95.88 89 ASP A CA 1
ATOM 653 C C . ASP A 1 89 ? -4.386 11.259 1.384 1.00 95.88 89 ASP A C 1
ATOM 655 O O . ASP A 1 89 ? -4.348 10.236 0.694 1.00 95.88 89 ASP A O 1
ATOM 659 N N . ASP A 1 90 ? -5.019 11.281 2.558 1.00 92.50 90 ASP A N 1
ATOM 660 C CA . ASP A 1 90 ? -5.761 10.134 3.083 1.00 92.50 90 ASP A CA 1
ATOM 661 C C . ASP A 1 90 ? -6.983 9.760 2.225 1.00 92.50 90 ASP A C 1
ATOM 663 O O . ASP A 1 90 ? -7.462 8.624 2.318 1.00 92.50 90 ASP A O 1
ATOM 667 N N . GLN A 1 91 ? -7.520 10.692 1.429 1.00 95.38 91 GLN A N 1
ATOM 668 C CA . GLN A 1 91 ? -8.689 10.444 0.586 1.00 95.38 91 GLN A CA 1
ATOM 669 C C . GLN A 1 91 ? -8.280 9.663 -0.666 1.00 95.38 91 GLN A C 1
ATOM 671 O O . GLN A 1 91 ? -8.851 8.597 -0.910 1.00 95.38 91 GLN A O 1
ATOM 676 N N . GLU A 1 92 ? -7.243 10.112 -1.378 1.00 96.31 92 GLU A N 1
ATOM 677 C CA . GLU A 1 92 ? -6.680 9.377 -2.516 1.00 96.31 92 GLU A CA 1
ATOM 678 C C . GLU A 1 92 ? -6.129 8.010 -2.081 1.00 96.31 92 GLU A C 1
ATOM 680 O O . GLU A 1 92 ? -6.320 7.001 -2.771 1.00 96.31 92 GLU A O 1
ATOM 685 N N . ALA A 1 93 ? -5.511 7.937 -0.895 1.00 98.00 93 ALA A N 1
ATOM 686 C CA . ALA A 1 93 ? -5.059 6.671 -0.330 1.00 98.00 93 ALA A CA 1
ATOM 687 C C . ALA A 1 93 ? -6.217 5.678 -0.150 1.00 98.00 93 ALA A C 1
ATOM 689 O O . ALA A 1 93 ? -6.118 4.516 -0.547 1.00 98.00 93 ALA A O 1
ATOM 690 N N . ALA A 1 94 ? -7.341 6.133 0.412 1.00 98.19 94 ALA A N 1
ATOM 691 C CA . ALA A 1 94 ? -8.509 5.282 0.606 1.00 98.19 94 ALA A CA 1
ATOM 692 C C . ALA A 1 94 ? -9.118 4.816 -0.727 1.00 98.19 94 ALA A C 1
ATOM 694 O O . ALA A 1 94 ? -9.467 3.644 -0.857 1.00 98.19 94 ALA A O 1
ATOM 695 N N . GLU A 1 95 ? -9.227 5.697 -1.722 1.00 98.31 95 GLU A N 1
ATOM 696 C CA . GLU A 1 95 ? -9.724 5.351 -3.063 1.00 98.31 95 GLU A CA 1
ATOM 697 C C . GLU A 1 95 ? -8.839 4.300 -3.739 1.00 98.31 95 GLU A C 1
ATOM 699 O O . GLU A 1 95 ? -9.328 3.299 -4.266 1.00 98.31 95 GLU A O 1
ATOM 704 N N . SER A 1 96 ? -7.526 4.465 -3.626 1.00 98.56 96 SER A N 1
ATOM 705 C CA . SER A 1 96 ? -6.547 3.541 -4.192 1.00 98.56 96 SER A CA 1
ATOM 706 C C . SER A 1 96 ? -6.560 2.183 -3.490 1.00 98.56 96 SER A C 1
ATOM 708 O O . SER A 1 96 ? -6.546 1.145 -4.152 1.00 98.56 96 SER A O 1
ATOM 710 N N . PHE A 1 97 ? -6.691 2.146 -2.161 1.00 98.69 97 PHE A N 1
ATOM 711 C CA . PHE A 1 97 ? -6.878 0.880 -1.449 1.00 98.69 97 PHE A CA 1
ATOM 712 C C . PHE A 1 97 ? -8.204 0.189 -1.800 1.00 98.69 97 PHE A C 1
ATOM 714 O O . PHE A 1 97 ? -8.236 -1.037 -1.839 1.00 98.69 97 PHE A O 1
ATOM 721 N N . ILE A 1 98 ? -9.285 0.918 -2.101 1.00 98.62 98 ILE A N 1
ATOM 722 C CA . ILE A 1 98 ? -10.542 0.307 -2.574 1.00 98.62 98 ILE A CA 1
ATOM 723 C C . ILE A 1 98 ? -10.332 -0.389 -3.926 1.00 98.62 98 ILE A C 1
ATOM 725 O O . ILE A 1 98 ? -10.767 -1.529 -4.100 1.00 98.62 98 ILE A O 1
ATOM 729 N N . LEU A 1 99 ? -9.626 0.257 -4.860 1.00 98.56 99 LEU A N 1
ATOM 730 C CA . LEU A 1 99 ? -9.292 -0.343 -6.156 1.00 98.56 99 LEU A CA 1
ATOM 731 C C . LEU A 1 99 ? -8.385 -1.571 -5.997 1.00 98.56 99 LEU A C 1
ATOM 733 O O . LEU A 1 99 ? -8.608 -2.595 -6.645 1.00 98.56 99 LEU A O 1
ATOM 737 N N . ALA A 1 100 ? -7.397 -1.499 -5.102 1.00 98.69 100 ALA A N 1
ATOM 738 C CA . ALA A 1 100 ? -6.552 -2.639 -4.766 1.00 98.69 100 ALA A CA 1
ATOM 739 C C . ALA A 1 100 ? -7.361 -3.804 -4.179 1.00 98.69 100 ALA A C 1
ATOM 741 O O . ALA A 1 100 ? -7.196 -4.946 -4.601 1.00 98.69 100 ALA A O 1
ATOM 742 N N . LEU A 1 101 ? -8.267 -3.514 -3.242 1.00 98.38 101 LEU A N 1
ATOM 743 C CA . LEU A 1 101 ? -9.114 -4.514 -2.598 1.00 98.38 101 LEU A CA 1
ATOM 744 C C . LEU A 1 101 ? -9.957 -5.272 -3.625 1.00 98.38 101 LEU A C 1
ATOM 746 O O . LEU A 1 101 ? -10.032 -6.499 -3.580 1.00 98.38 101 LEU A O 1
ATOM 750 N N . GLN A 1 102 ? -10.566 -4.550 -4.568 1.00 97.94 102 GLN A N 1
ATOM 751 C CA . GLN A 1 102 ? -11.332 -5.167 -5.644 1.00 97.94 102 GLN A CA 1
ATOM 752 C C . GLN A 1 102 ? -10.443 -6.044 -6.532 1.00 97.94 102 GLN A C 1
ATOM 754 O O . GLN A 1 102 ? -10.776 -7.201 -6.764 1.00 97.94 102 GLN A O 1
ATOM 759 N N . GLY A 1 103 ? -9.279 -5.548 -6.960 1.00 97.88 103 GLY A N 1
ATOM 760 C CA . GLY A 1 103 ? -8.389 -6.329 -7.819 1.00 97.88 103 GLY A CA 1
ATOM 761 C C . GLY A 1 103 ? -7.808 -7.580 -7.142 1.00 97.88 103 GLY A C 1
ATOM 762 O O . GLY A 1 103 ? -7.643 -8.602 -7.807 1.00 97.88 103 GLY A O 1
ATOM 763 N N . PHE A 1 104 ? -7.555 -7.555 -5.828 1.00 97.69 104 PHE A N 1
ATOM 764 C CA . PHE A 1 104 ? -7.146 -8.755 -5.086 1.00 97.69 104 PHE A CA 1
ATOM 765 C C . PHE A 1 104 ? -8.279 -9.765 -4.916 1.00 97.69 104 PHE A C 1
ATOM 767 O O . PHE A 1 104 ? -8.032 -10.964 -5.036 1.00 97.69 104 PHE A O 1
ATOM 774 N N . ARG A 1 105 ? -9.522 -9.305 -4.720 1.00 95.88 105 ARG A N 1
ATOM 775 C CA . ARG A 1 105 ? -10.705 -10.182 -4.734 1.00 95.88 105 ARG A CA 1
ATOM 776 C C . ARG A 1 105 ? -10.887 -10.853 -6.090 1.00 95.88 105 ARG A C 1
ATOM 778 O O . ARG A 1 105 ? -11.064 -12.067 -6.133 1.00 95.88 105 ARG A O 1
ATOM 785 N N . ASP A 1 106 ? -10.775 -10.085 -7.170 1.00 96.12 106 ASP A N 1
ATOM 786 C CA . ASP A 1 106 ? -10.872 -10.592 -8.541 1.00 96.12 106 ASP A CA 1
ATOM 787 C C . ASP A 1 106 ? -9.761 -11.613 -8.850 1.00 96.12 106 ASP A C 1
ATOM 789 O O . ASP A 1 106 ? -9.983 -12.574 -9.583 1.00 96.12 106 ASP A O 1
ATOM 793 N N . ALA A 1 107 ? -8.568 -11.428 -8.274 1.00 96.00 107 ALA A N 1
ATOM 794 C CA . ALA A 1 107 ? -7.434 -12.342 -8.416 1.00 96.00 107 ALA A CA 1
ATOM 795 C C . ALA A 1 107 ? -7.452 -13.532 -7.433 1.00 96.00 107 ALA A C 1
ATOM 797 O O . ALA A 1 107 ? -6.616 -14.427 -7.555 1.00 96.00 107 ALA A O 1
ATOM 798 N N . GLY A 1 108 ? -8.362 -13.549 -6.452 1.00 94.62 108 GLY A N 1
ATOM 799 C CA . GLY A 1 108 ? -8.412 -14.570 -5.401 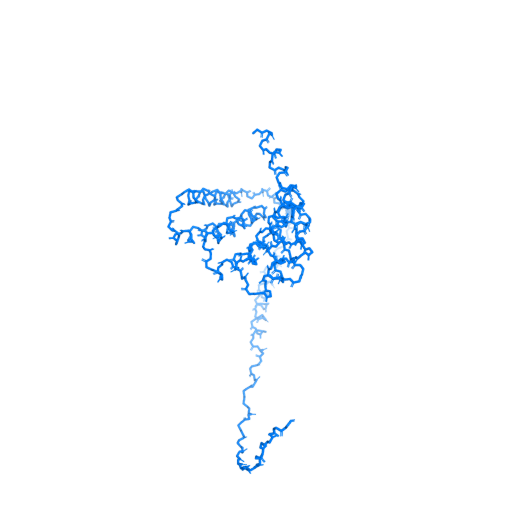1.00 94.62 108 GLY A CA 1
ATOM 800 C C . GLY A 1 108 ? -7.267 -14.508 -4.377 1.00 94.62 108 GLY A C 1
ATOM 801 O O . GLY A 1 108 ? -7.061 -15.476 -3.645 1.00 94.62 108 GLY A O 1
ATOM 802 N N . ASP A 1 109 ? -6.528 -13.396 -4.295 1.00 94.25 109 ASP A N 1
ATOM 803 C CA . ASP A 1 109 ? -5.413 -13.219 -3.354 1.00 94.25 109 ASP A CA 1
ATOM 804 C C . ASP A 1 109 ? -5.936 -12.806 -1.967 1.00 94.25 109 ASP A C 1
ATOM 806 O O . ASP A 1 109 ? -6.054 -11.624 -1.630 1.00 94.25 109 ASP A O 1
ATOM 810 N N . ARG A 1 110 ? -6.296 -13.809 -1.158 1.00 92.06 110 ARG A N 1
ATOM 811 C CA . ARG A 1 110 ? -6.894 -13.609 0.172 1.00 92.06 110 ARG A CA 1
ATOM 812 C C . ARG A 1 110 ? -5.944 -12.961 1.170 1.00 92.06 110 ARG A C 1
ATOM 814 O O . ARG A 1 110 ? -6.386 -12.165 1.994 1.00 92.06 110 ARG A O 1
ATOM 821 N N . LEU A 1 111 ? -4.649 -13.258 1.095 1.00 91.75 111 LEU A N 1
ATOM 822 C CA . LEU A 1 111 ? -3.678 -12.653 2.003 1.00 91.75 111 LEU A CA 1
ATOM 823 C C . LEU A 1 111 ? -3.519 -11.157 1.701 1.00 91.75 111 LEU A C 1
ATOM 825 O O . LEU A 1 111 ? -3.534 -10.337 2.620 1.00 91.75 111 LEU A O 1
ATOM 829 N N . ALA A 1 112 ? -3.434 -10.787 0.421 1.00 94.38 112 ALA A N 1
ATOM 830 C CA . ALA A 1 112 ? -3.397 -9.384 0.027 1.00 94.38 112 ALA A CA 1
ATOM 831 C C . ALA A 1 112 ? -4.717 -8.654 0.342 1.00 94.38 112 ALA A C 1
ATOM 833 O O . ALA A 1 112 ? -4.687 -7.500 0.771 1.00 94.38 112 ALA A O 1
ATOM 834 N N . GLU A 1 113 ? -5.867 -9.330 0.215 1.00 95.06 113 GLU A N 1
ATOM 835 C CA . GLU A 1 113 ? -7.171 -8.808 0.650 1.00 95.06 113 GLU A CA 1
ATOM 836 C C . GLU A 1 113 ? -7.153 -8.411 2.136 1.00 95.06 113 GLU A C 1
ATOM 838 O O . GLU A 1 113 ? -7.541 -7.291 2.480 1.00 95.06 113 GLU A O 1
ATOM 843 N N . VAL A 1 114 ? -6.654 -9.288 3.014 1.00 94.81 114 VAL A N 1
ATOM 844 C CA . VAL A 1 114 ? -6.521 -9.016 4.456 1.00 94.81 114 VAL A CA 1
ATOM 845 C C . VAL A 1 114 ? -5.648 -7.785 4.707 1.00 94.81 114 VAL A C 1
ATOM 847 O O . VAL A 1 114 ? -6.050 -6.873 5.435 1.00 94.81 114 VAL A O 1
ATOM 850 N N . GLN A 1 115 ? -4.477 -7.724 4.067 1.00 94.56 115 GLN A N 1
ATOM 851 C CA . GLN A 1 115 ? -3.524 -6.625 4.240 1.00 94.56 115 GLN A CA 1
ATOM 852 C C . GLN A 1 115 ? -4.091 -5.278 3.773 1.00 94.56 115 GLN A C 1
ATOM 854 O O . GLN A 1 115 ? -3.896 -4.257 4.437 1.00 94.56 115 GLN A O 1
ATOM 859 N N . VAL A 1 116 ? -4.804 -5.251 2.644 1.00 97.44 116 VAL A N 1
ATOM 860 C CA . VAL A 1 116 ? -5.429 -4.022 2.139 1.00 97.44 116 VAL A CA 1
ATOM 861 C C . VAL A 1 116 ? -6.607 -3.597 3.007 1.00 97.44 116 VAL A C 1
ATOM 863 O O . VAL A 1 116 ? -6.740 -2.404 3.278 1.00 97.44 116 VAL A O 1
ATOM 866 N N . CYS A 1 117 ? -7.428 -4.532 3.495 1.00 97.38 117 CYS A N 1
ATOM 867 C CA . CYS A 1 117 ? -8.499 -4.217 4.442 1.00 97.38 117 CYS A CA 1
ATOM 868 C C . CYS A 1 117 ? -7.951 -3.544 5.709 1.00 97.38 117 CYS A C 1
ATOM 870 O O . CYS A 1 117 ? -8.499 -2.530 6.141 1.00 97.38 117 CYS A O 1
ATOM 872 N N . GLU A 1 118 ? -6.851 -4.063 6.266 1.00 95.38 118 GLU A N 1
ATOM 873 C CA . GLU A 1 118 ? -6.176 -3.485 7.435 1.00 95.38 118 GLU A CA 1
ATOM 874 C C . GLU A 1 118 ? -5.728 -2.037 7.155 1.00 95.38 118 GLU A C 1
ATOM 876 O O . GLU A 1 118 ? -6.080 -1.117 7.895 1.00 95.38 118 GLU A O 1
ATOM 881 N N . ARG A 1 119 ? -5.038 -1.798 6.032 1.00 96.56 119 ARG A N 1
ATOM 882 C CA . ARG A 1 119 ? -4.545 -0.457 5.660 1.00 96.56 119 ARG A CA 1
ATOM 883 C C . ARG A 1 119 ? -5.664 0.535 5.339 1.00 96.56 119 ARG A C 1
ATOM 885 O O . ARG A 1 119 ? -5.603 1.692 5.752 1.00 96.56 119 ARG A O 1
ATOM 892 N N . LEU A 1 120 ? -6.711 0.096 4.645 1.00 98.25 120 LEU A N 1
ATOM 893 C CA . LEU A 1 120 ? -7.875 0.935 4.358 1.00 98.25 120 LEU A CA 1
ATOM 894 C C . LEU A 1 120 ? -8.637 1.293 5.644 1.00 98.25 120 LEU A C 1
ATOM 896 O O . LEU A 1 120 ? -9.119 2.421 5.786 1.00 98.25 120 LEU A O 1
ATOM 900 N N . ALA A 1 121 ? -8.720 0.366 6.603 1.00 97.19 121 ALA A N 1
ATOM 901 C CA . ALA A 1 121 ? -9.306 0.640 7.909 1.00 97.19 121 ALA A CA 1
ATOM 902 C C . ALA A 1 121 ? -8.520 1.733 8.646 1.00 97.19 121 ALA A C 1
ATOM 904 O O . ALA A 1 121 ? -9.129 2.656 9.188 1.00 97.19 121 ALA A O 1
ATOM 905 N N . GLU A 1 122 ? -7.186 1.697 8.605 1.00 94.56 122 GLU A N 1
ATOM 906 C CA . GLU A 1 122 ? -6.330 2.752 9.162 1.00 94.56 122 GLU A CA 1
ATOM 907 C C . GLU A 1 122 ? -6.571 4.119 8.503 1.00 94.56 122 GLU A C 1
ATOM 909 O O . GLU A 1 122 ? -6.711 5.118 9.217 1.00 94.56 122 GLU A O 1
ATOM 914 N N . CYS A 1 123 ? -6.703 4.179 7.170 1.00 96.12 123 CYS A N 1
ATOM 915 C CA . CYS A 1 123 ? -7.096 5.406 6.464 1.00 96.12 123 CYS A CA 1
ATOM 916 C C . CYS A 1 123 ? -8.433 5.946 6.994 1.00 96.12 123 CYS A C 1
ATOM 918 O O . CYS A 1 123 ? -8.565 7.131 7.310 1.00 96.12 123 CYS A O 1
ATOM 920 N N . TYR A 1 124 ? -9.433 5.080 7.171 1.00 96.81 124 TYR A N 1
ATOM 921 C CA . TYR A 1 124 ? -10.725 5.491 7.718 1.00 96.81 124 TYR A CA 1
ATOM 922 C C . TYR A 1 124 ? -10.678 5.890 9.194 1.00 96.81 124 TYR A C 1
ATOM 924 O O . TYR A 1 124 ? -11.428 6.787 9.586 1.00 96.81 124 TYR A O 1
ATOM 932 N N . LEU A 1 125 ? -9.795 5.309 10.008 1.00 94.25 125 LEU A N 1
ATOM 933 C CA . LEU A 1 125 ? -9.573 5.765 11.382 1.00 94.25 125 LEU A CA 1
ATOM 934 C C . LEU A 1 125 ? -8.997 7.186 11.418 1.00 94.25 125 LEU A C 1
ATOM 936 O O . LEU A 1 125 ? -9.483 8.011 12.202 1.00 94.25 125 LEU A O 1
ATOM 940 N N . ARG A 1 126 ? -8.026 7.507 10.550 1.00 93.38 126 ARG A N 1
ATOM 941 C CA . ARG A 1 126 ? -7.484 8.874 10.427 1.00 93.38 126 ARG A CA 1
ATOM 942 C C . ARG A 1 126 ? -8.561 9.871 10.006 1.00 93.38 126 ARG A C 1
ATOM 944 O O . ARG A 1 126 ? -8.710 10.912 10.642 1.00 93.38 126 ARG A O 1
ATOM 951 N N . GLN A 1 127 ? -9.426 9.475 9.073 1.00 93.44 127 GLN A N 1
ATOM 952 C CA . GLN A 1 127 ? -10.594 10.251 8.638 1.00 93.44 127 GLN A CA 1
ATOM 953 C C . GLN A 1 127 ? -11.779 10.243 9.630 1.00 93.44 127 GLN A C 1
ATOM 955 O O . GLN A 1 127 ? -12.851 10.758 9.311 1.00 93.44 127 GLN A O 1
ATOM 960 N N . LYS A 1 128 ? -11.644 9.628 10.816 1.0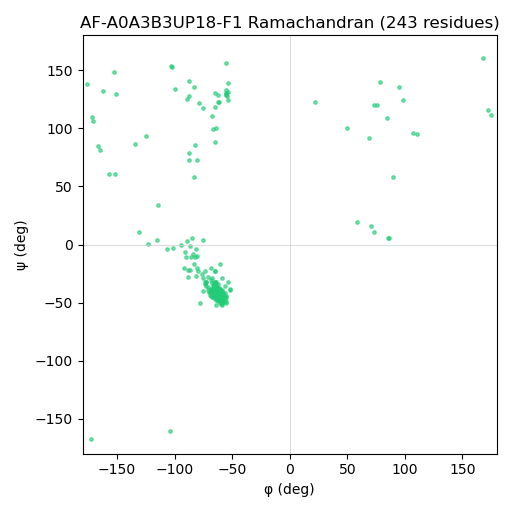0 93.56 128 LYS A N 1
ATOM 961 C CA . LYS A 1 128 ? -12.712 9.473 11.830 1.00 93.56 128 LYS A CA 1
ATOM 962 C C . LYS A 1 128 ? -13.969 8.736 11.337 1.00 93.56 128 LYS A C 1
ATOM 964 O O . LYS A 1 128 ? -15.017 8.778 11.982 1.00 93.56 128 LYS A O 1
ATOM 969 N N . LYS A 1 129 ? -13.871 7.979 10.243 1.00 95.00 129 LYS A N 1
ATOM 970 C CA . LYS A 1 129 ? -14.930 7.120 9.686 1.00 95.00 129 LYS A CA 1
ATOM 971 C C . LYS A 1 129 ? -14.952 5.758 10.403 1.00 95.00 129 LYS A C 1
ATOM 973 O O . LYS A 1 129 ? -14.826 4.709 9.776 1.00 95.00 129 LYS A O 1
ATOM 978 N N . LEU A 1 130 ? -15.139 5.775 11.727 1.00 94.94 130 LEU A N 1
ATOM 979 C CA . LEU A 1 130 ? -14.950 4.609 12.609 1.00 94.94 130 LEU A CA 1
ATOM 980 C C . LEU A 1 130 ? -15.790 3.384 12.214 1.00 94.94 130 LEU A C 1
ATOM 982 O O . LEU A 1 130 ? -15.273 2.272 12.180 1.00 94.94 130 LEU A O 1
ATOM 986 N N . LYS A 1 131 ? -17.062 3.587 11.840 1.00 95.25 131 LYS A N 1
ATOM 987 C CA . LYS A 1 131 ? -17.943 2.494 11.393 1.00 95.25 131 LYS A CA 1
ATOM 988 C C . LYS A 1 131 ? -17.363 1.746 10.191 1.00 95.25 131 LYS A C 1
ATOM 990 O O . LYS A 1 131 ? -17.383 0.524 10.172 1.00 95.25 131 LYS A O 1
ATOM 995 N N . LYS A 1 132 ? -16.808 2.470 9.211 1.00 96.25 132 LYS A N 1
ATOM 996 C CA . LYS A 1 132 ? -16.211 1.848 8.021 1.00 96.25 132 LYS A CA 1
ATOM 997 C C . LYS A 1 132 ? -14.943 1.066 8.369 1.00 96.25 132 LYS A C 1
ATOM 999 O O . LYS A 1 132 ? -14.747 -0.017 7.837 1.00 96.25 132 LYS A O 1
ATOM 1004 N N . ALA A 1 133 ? -14.117 1.587 9.278 1.00 97.00 133 ALA A N 1
ATOM 1005 C CA . ALA A 1 133 ? -12.919 0.889 9.743 1.00 97.00 133 ALA A CA 1
ATOM 1006 C C . ALA A 1 133 ? -13.258 -0.429 10.463 1.00 97.00 133 ALA A C 1
ATOM 1008 O O . ALA A 1 133 ? -12.658 -1.458 10.172 1.00 97.00 133 ALA A O 1
ATOM 1009 N N . VAL A 1 134 ? -14.261 -0.417 11.349 1.00 96.69 134 VAL A N 1
ATOM 1010 C CA . VAL A 1 134 ? -14.746 -1.624 12.043 1.00 96.69 134 VAL A CA 1
ATOM 1011 C C . VAL A 1 134 ? -15.215 -2.688 11.050 1.00 96.69 134 VAL A C 1
ATOM 1013 O O . VAL A 1 134 ? -14.847 -3.852 11.187 1.00 96.69 134 VAL A O 1
ATOM 1016 N N . GLU A 1 135 ? -15.991 -2.301 10.036 1.00 97.19 135 GLU A N 1
ATOM 1017 C CA .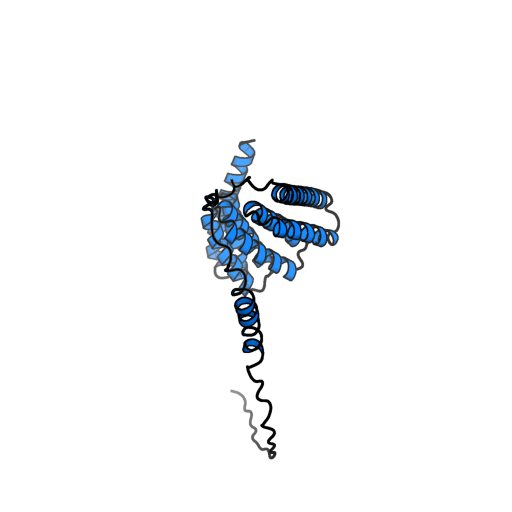 GLU A 1 135 ? -16.456 -3.246 9.016 1.00 97.19 135 GLU A CA 1
ATOM 1018 C C . GLU A 1 135 ? -15.300 -3.839 8.200 1.00 97.19 135 GLU A C 1
ATOM 1020 O O . GLU A 1 135 ? -15.311 -5.032 7.908 1.00 97.19 135 GLU A O 1
ATOM 1025 N N . LEU A 1 136 ? -14.260 -3.060 7.899 1.00 97.94 136 LEU A N 1
ATOM 1026 C CA . LEU A 1 136 ? -13.077 -3.572 7.204 1.00 97.94 136 LEU A CA 1
ATOM 1027 C C . LEU A 1 136 ? -12.258 -4.547 8.049 1.00 97.94 136 LEU A C 1
ATOM 1029 O O . LEU A 1 136 ? -11.818 -5.563 7.520 1.00 97.94 136 LEU A O 1
ATOM 1033 N N . TYR A 1 137 ? -12.090 -4.304 9.352 1.00 97.06 137 TYR A N 1
ATOM 1034 C CA . TYR A 1 137 ? -11.418 -5.276 10.220 1.00 97.06 137 TYR A CA 1
ATOM 1035 C C . TYR A 1 137 ? -12.204 -6.588 10.332 1.00 97.06 137 TYR A C 1
ATOM 1037 O O . TYR A 1 137 ? -11.607 -7.662 10.312 1.00 97.06 137 TYR A O 1
ATOM 1045 N N . LYS A 1 138 ? -13.543 -6.532 10.375 1.00 95.25 138 LYS A N 1
ATOM 1046 C CA . LYS A 1 138 ? -14.381 -7.742 10.307 1.00 95.25 138 LYS A CA 1
ATOM 1047 C C . LYS A 1 138 ? -14.214 -8.478 8.977 1.00 95.25 138 LYS A C 1
ATOM 1049 O O . LYS A 1 138 ? -14.091 -9.699 8.972 1.00 95.25 138 LYS A O 1
ATOM 1054 N N . GLN A 1 139 ? -14.188 -7.747 7.859 1.00 94.75 139 GLN A N 1
ATOM 1055 C CA . GLN A 1 139 ? -13.939 -8.330 6.537 1.00 94.75 139 GLN A CA 1
ATOM 1056 C C . GLN A 1 139 ? -12.558 -8.992 6.470 1.00 94.75 139 GLN A C 1
ATOM 1058 O O . GLN A 1 139 ? -12.457 -10.111 5.977 1.00 94.75 139 GLN A O 1
ATOM 1063 N N . ALA A 1 140 ? -11.522 -8.353 7.021 1.00 94.06 140 ALA A N 1
ATOM 1064 C CA . ALA A 1 140 ? -10.177 -8.916 7.107 1.00 94.06 140 ALA A CA 1
ATOM 1065 C C . ALA A 1 140 ? -10.157 -10.229 7.909 1.00 94.06 140 ALA A C 1
ATOM 1067 O O . ALA A 1 140 ? -9.613 -11.220 7.437 1.00 94.06 140 ALA A O 1
ATOM 1068 N N . LEU A 1 141 ? -10.811 -10.278 9.075 1.00 92.75 141 LEU A N 1
ATOM 1069 C CA . LEU A 1 141 ? -10.924 -11.506 9.874 1.00 92.75 141 LEU A CA 1
ATOM 1070 C C . LEU A 1 141 ? -11.669 -12.622 9.125 1.00 92.75 141 LEU A C 1
ATOM 1072 O O . LEU A 1 141 ? -11.244 -13.776 9.147 1.00 92.75 141 LEU A O 1
ATOM 1076 N N . SER A 1 142 ? -12.750 -12.282 8.418 1.00 91.75 142 SER A N 1
ATOM 1077 C CA . SER A 1 142 ? -13.484 -13.249 7.597 1.00 91.75 142 SER A CA 1
ATOM 1078 C C . SER A 1 142 ? -12.623 -13.793 6.456 1.00 91.75 142 SER A C 1
ATOM 1080 O O . SER A 1 142 ? -12.618 -15.000 6.231 1.00 91.75 142 SER A O 1
ATOM 1082 N N . ALA A 1 143 ? -11.883 -12.936 5.748 1.00 88.56 143 ALA A N 1
ATOM 1083 C CA . ALA A 1 143 ? -10.994 -13.360 4.668 1.00 88.56 143 ALA A CA 1
ATOM 1084 C C . ALA A 1 143 ? -9.840 -14.232 5.191 1.00 88.56 143 ALA A C 1
ATOM 1086 O O . ALA A 1 143 ? -9.502 -15.235 4.564 1.00 88.56 143 ALA A O 1
ATOM 1087 N N . LEU A 1 144 ? -9.296 -13.901 6.367 1.00 89.81 144 LEU A N 1
ATOM 1088 C CA . LEU A 1 144 ? -8.227 -14.660 7.015 1.00 89.81 144 LEU A CA 1
ATOM 1089 C C . LEU A 1 144 ? -8.666 -16.068 7.429 1.00 89.81 144 LEU A C 1
ATOM 1091 O O . LEU A 1 144 ? -7.865 -16.989 7.346 1.00 89.81 144 LEU A O 1
ATOM 1095 N N . SER A 1 145 ? -9.937 -16.269 7.801 1.00 85.00 145 SER A N 1
ATOM 1096 C CA . SER A 1 145 ? -10.463 -17.603 8.147 1.00 85.00 145 SER A CA 1
ATOM 1097 C C . SER A 1 145 ? -10.378 -18.624 7.000 1.00 85.00 145 SER A C 1
ATOM 1099 O O . SER A 1 145 ? -10.453 -19.831 7.226 1.00 85.00 145 SER A O 1
ATOM 1101 N N . HIS A 1 146 ? -10.192 -18.146 5.766 1.00 78.69 146 HIS A N 1
ATOM 1102 C CA . HIS A 1 146 ? -9.981 -18.970 4.578 1.00 78.69 146 HIS A CA 1
ATOM 1103 C C . HIS A 1 146 ? -8.494 -19.188 4.239 1.00 78.69 146 HIS A C 1
ATOM 1105 O O . HIS A 1 146 ? -8.189 -19.892 3.275 1.00 78.69 146 HIS A O 1
ATOM 1111 N N . CYS A 1 147 ? -7.574 -18.620 5.021 1.00 76.94 147 CYS A N 1
ATOM 1112 C CA . CYS A 1 147 ? -6.134 -18.838 4.931 1.00 76.94 147 CYS A CA 1
ATOM 1113 C C . CYS A 1 147 ? -5.709 -19.857 6.003 1.00 76.94 147 CYS A C 1
ATOM 1115 O O . CYS A 1 147 ? -6.114 -19.760 7.159 1.00 76.94 147 CYS A O 1
ATOM 1117 N N . LYS A 1 148 ? -4.896 -20.854 5.635 1.00 69.38 148 LYS A N 1
ATOM 1118 C CA . LYS A 1 148 ? -4.296 -21.768 6.617 1.00 69.38 148 LYS A CA 1
ATOM 1119 C C . LYS A 1 148 ? -3.113 -21.058 7.278 1.00 69.38 148 LYS A C 1
ATOM 1121 O O . LYS A 1 148 ? -2.191 -20.683 6.567 1.00 69.38 148 LYS A O 1
ATOM 1126 N N . GLU A 1 149 ? -3.174 -20.932 8.603 1.00 61.47 149 GLU A N 1
ATOM 1127 C CA . GLU A 1 149 ? -2.083 -20.517 9.501 1.00 61.47 149 GLU A CA 1
ATOM 1128 C C . GLU A 1 149 ? -1.635 -19.054 9.379 1.00 61.47 149 GLU 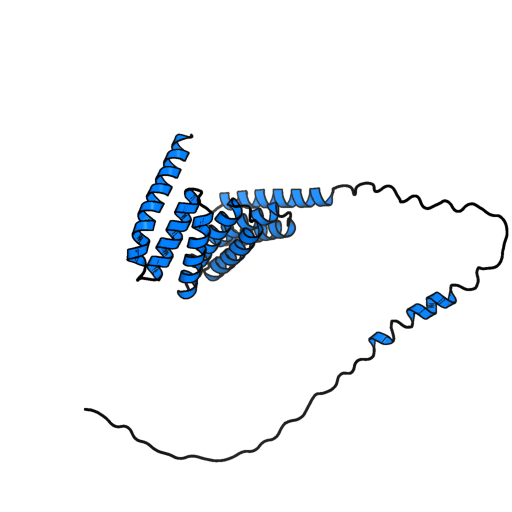A C 1
ATOM 1130 O O . GLU A 1 149 ? -0.716 -18.729 8.635 1.00 61.47 149 GLU A O 1
ATOM 1135 N N . ASP A 1 150 ? -2.237 -18.172 10.184 1.00 67.81 150 ASP A N 1
ATOM 1136 C CA . ASP A 1 150 ? -1.605 -16.890 10.521 1.00 67.81 150 ASP A CA 1
ATOM 1137 C C . ASP A 1 150 ? -2.158 -16.317 11.848 1.00 67.81 150 ASP A C 1
ATOM 1139 O O . ASP A 1 150 ? -2.773 -15.247 11.894 1.00 67.81 150 ASP A O 1
ATOM 1143 N N . GLU A 1 151 ? -1.978 -17.058 12.956 1.00 73.31 151 GLU A N 1
ATOM 1144 C CA . GLU A 1 151 ? -2.455 -16.660 14.300 1.00 73.31 151 GLU A CA 1
ATOM 1145 C C . GLU A 1 151 ? -1.995 -15.239 14.679 1.00 73.31 151 GLU A C 1
ATOM 1147 O O . GLU A 1 151 ? -2.781 -14.437 15.180 1.00 73.31 151 GLU A O 1
ATOM 1152 N N . GLY A 1 152 ? -0.763 -14.856 14.321 1.00 84.38 152 GLY A N 1
ATOM 1153 C CA . GLY A 1 152 ? -0.244 -13.510 14.589 1.00 84.38 152 GLY A CA 1
ATOM 1154 C C . GLY A 1 152 ? -0.933 -12.391 13.794 1.00 84.38 152 GLY A C 1
ATOM 1155 O O . GLY A 1 152 ? -0.999 -11.247 14.253 1.00 84.38 152 GLY A O 1
ATOM 1156 N N . VAL A 1 153 ? -1.461 -12.681 12.599 1.00 85.69 153 VAL A N 1
ATOM 1157 C CA . VAL A 1 153 ? -2.283 -11.721 11.841 1.00 85.69 153 VAL A CA 1
ATOM 1158 C C . VAL A 1 153 ? -3.672 -11.621 12.452 1.00 85.69 153 VAL A C 1
ATOM 1160 O O . VAL A 1 153 ? -4.196 -10.514 12.577 1.00 85.69 153 VAL A O 1
ATOM 1163 N N . GLN A 1 154 ? -4.241 -12.747 12.881 1.00 88.62 154 GLN A N 1
ATOM 1164 C CA . GLN A 1 154 ? -5.536 -12.773 13.549 1.00 88.62 154 GLN A CA 1
ATOM 1165 C C . GLN A 1 154 ? -5.517 -11.941 14.834 1.00 88.62 154 GLN A C 1
ATOM 1167 O O . GLN A 1 154 ? -6.354 -11.048 14.983 1.00 88.62 154 GLN A O 1
ATOM 1172 N N . ASP A 1 155 ? -4.542 -12.165 15.714 1.00 90.44 155 ASP A N 1
ATOM 1173 C CA . ASP A 1 155 ? -4.416 -11.442 16.984 1.00 90.44 155 ASP A CA 1
ATOM 1174 C C . ASP A 1 155 ? -4.285 -9.933 16.765 1.00 90.44 155 ASP A C 1
ATOM 1176 O O . ASP A 1 155 ? -5.003 -9.136 17.377 1.00 90.44 155 ASP A O 1
ATOM 1180 N N . ARG A 1 156 ? -3.440 -9.529 15.807 1.00 92.31 156 ARG A N 1
ATOM 1181 C CA . ARG A 1 156 ? -3.273 -8.119 15.434 1.00 92.31 156 ARG A CA 1
ATOM 1182 C C . ARG A 1 156 ? -4.579 -7.498 14.932 1.00 92.31 156 ARG A C 1
ATOM 1184 O O . ARG A 1 156 ? -4.898 -6.363 15.287 1.00 92.31 156 ARG A O 1
ATOM 1191 N N . LEU A 1 157 ? -5.349 -8.212 14.109 1.00 92.69 157 LEU A N 1
ATOM 1192 C CA . LEU A 1 157 ? -6.640 -7.726 13.609 1.00 92.69 157 LEU A CA 1
ATOM 1193 C C . LEU A 1 157 ? -7.685 -7.617 14.725 1.00 92.69 157 LEU A C 1
ATOM 1195 O O . LEU A 1 157 ? -8.449 -6.650 14.746 1.00 92.69 157 LEU A O 1
ATOM 1199 N N . VAL A 1 158 ? -7.709 -8.566 15.665 1.00 93.56 158 VAL A N 1
ATOM 1200 C CA . VAL A 1 158 ? -8.592 -8.522 16.840 1.00 93.56 158 VAL A CA 1
ATOM 1201 C C . VAL A 1 158 ? -8.248 -7.329 17.733 1.00 93.56 158 VAL A C 1
ATOM 1203 O O . VAL A 1 158 ? -9.152 -6.604 18.161 1.00 93.56 158 VAL A O 1
ATOM 1206 N N . GLU A 1 159 ? -6.962 -7.065 17.967 1.00 94.50 159 GLU A N 1
ATOM 1207 C CA . GLU A 1 159 ? -6.498 -5.896 18.719 1.00 94.50 159 GLU A CA 1
ATOM 1208 C C . GLU A 1 159 ? -6.953 -4.589 18.046 1.00 94.50 159 GLU A C 1
ATOM 1210 O O . GLU A 1 159 ? -7.588 -3.735 18.677 1.00 94.50 159 GLU A O 1
ATOM 1215 N N . ARG A 1 160 ? -6.714 -4.456 16.735 1.00 94.62 160 ARG A N 1
ATOM 1216 C CA . ARG A 1 160 ? -7.106 -3.283 15.933 1.00 94.62 160 ARG A CA 1
ATOM 1217 C C . ARG A 1 160 ? -8.618 -3.058 15.928 1.00 94.62 160 ARG A C 1
ATOM 1219 O O . ARG A 1 160 ? -9.075 -1.922 16.092 1.00 94.62 160 ARG A O 1
ATOM 1226 N N . LEU A 1 161 ? -9.402 -4.127 15.780 1.00 95.62 161 LEU A N 1
ATOM 1227 C CA . LEU A 1 161 ? -10.861 -4.081 15.847 1.00 95.62 161 LEU A CA 1
ATOM 1228 C C . LEU A 1 161 ? -11.340 -3.622 17.229 1.00 95.62 161 LEU A C 1
ATOM 1230 O O . LEU A 1 161 ? -12.201 -2.745 17.324 1.00 95.62 161 LEU A O 1
ATOM 1234 N N . THR A 1 162 ? -10.761 -4.174 18.295 1.00 95.19 162 THR A N 1
ATOM 1235 C CA . THR A 1 162 ? -11.099 -3.819 19.679 1.00 95.19 162 THR A CA 1
ATOM 1236 C C . THR A 1 162 ? -10.831 -2.339 19.941 1.00 95.19 162 THR A C 1
ATOM 1238 O O . THR A 1 162 ? -11.716 -1.628 20.423 1.00 95.19 162 THR A O 1
ATOM 1241 N N . ALA A 1 163 ? -9.661 -1.839 19.534 1.00 93.81 163 ALA A N 1
ATOM 1242 C CA . ALA A 1 163 ? -9.318 -0.424 19.641 1.00 93.81 163 ALA A CA 1
ATOM 1243 C C . ALA A 1 163 ? -10.300 0.472 18.858 1.00 93.81 163 ALA A C 1
ATOM 1245 O O . ALA A 1 163 ? -10.776 1.488 19.373 1.00 93.81 163 ALA A O 1
ATOM 1246 N N . ALA A 1 164 ? -10.671 0.085 17.632 1.00 93.12 164 ALA A N 1
ATOM 1247 C CA . ALA A 1 164 ? -11.636 0.829 16.818 1.00 93.12 164 ALA A CA 1
ATOM 1248 C C . ALA A 1 164 ? -13.049 0.867 17.441 1.00 93.12 164 ALA A C 1
ATOM 1250 O O . ALA A 1 164 ? -13.738 1.894 17.378 1.00 93.12 164 ALA A O 1
ATOM 1251 N N . LEU A 1 165 ? -13.483 -0.225 18.077 1.00 93.31 165 LEU A N 1
ATOM 1252 C CA . LEU A 1 165 ? -14.758 -0.297 18.795 1.00 93.31 165 LEU A CA 1
ATOM 1253 C C . LEU A 1 165 ? -14.750 0.571 20.059 1.00 93.31 165 LEU A C 1
ATOM 1255 O O . LEU A 1 165 ? -15.690 1.338 20.273 1.00 93.31 165 LEU A O 1
ATOM 1259 N N . GLN A 1 166 ? -13.678 0.532 20.854 1.00 92.25 166 GLN A N 1
ATOM 1260 C CA . GLN A 1 166 ? -13.520 1.397 22.030 1.00 92.25 166 GLN A CA 1
ATOM 1261 C C . GLN A 1 166 ? -13.538 2.885 21.647 1.00 92.25 166 GLN A C 1
ATOM 1263 O O . GLN A 1 166 ? -14.237 3.689 22.271 1.00 92.25 166 GLN A O 1
ATOM 1268 N N . LEU A 1 167 ? -12.849 3.257 20.564 1.00 90.75 167 LEU A N 1
ATOM 1269 C CA . LEU A 1 167 ? -12.916 4.611 20.005 1.00 90.75 167 LEU A CA 1
ATOM 1270 C C . LEU A 1 167 ? -14.348 4.997 19.599 1.00 90.75 167 LEU A C 1
ATOM 1272 O O . LEU A 1 167 ? -14.784 6.120 19.839 1.00 90.75 167 LEU A O 1
ATOM 1276 N N . SER A 1 168 ? -15.115 4.068 19.028 1.00 88.12 168 SER A N 1
ATOM 1277 C CA . SER A 1 168 ? -16.509 4.323 18.635 1.00 88.12 168 SER A CA 1
ATOM 1278 C C . SER A 1 168 ? -17.424 4.550 19.843 1.00 88.12 168 SER A C 1
ATOM 1280 O O . SER A 1 168 ? -18.268 5.451 19.832 1.00 88.12 168 SER A O 1
ATOM 1282 N N . LEU A 1 169 ? -17.237 3.766 20.906 1.00 87.25 169 LEU A N 1
ATOM 1283 C CA . LEU A 1 169 ? -18.001 3.886 22.147 1.00 87.25 169 LEU A CA 1
ATOM 1284 C C . LEU A 1 169 ? -17.688 5.194 22.880 1.00 87.25 169 LEU A C 1
ATOM 1286 O O . LEU A 1 169 ? -18.608 5.912 23.267 1.00 87.25 169 LEU A O 1
ATOM 1290 N N . THR A 1 170 ? -16.411 5.556 23.001 1.00 85.50 170 THR A N 1
ATOM 1291 C CA . THR A 1 170 ? -15.983 6.801 23.668 1.00 85.50 170 THR A CA 1
ATOM 1292 C C . THR A 1 170 ? -16.490 8.058 22.960 1.00 85.50 170 THR A C 1
ATOM 1294 O O . THR A 1 170 ? -16.917 9.003 23.622 1.00 85.50 170 THR A O 1
ATOM 1297 N N . VAL A 1 171 ? -16.521 8.076 21.621 1.00 78.44 171 VAL A N 1
ATOM 1298 C CA . VAL A 1 171 ? -17.125 9.180 20.851 1.00 78.44 171 VAL A CA 1
ATOM 1299 C C . VAL A 1 171 ? -18.628 9.287 21.116 1.00 78.44 171 VAL A C 1
ATOM 1301 O O . VAL A 1 171 ? -19.149 10.394 21.241 1.00 78.44 171 VAL A O 1
ATOM 1304 N N . THR A 1 172 ? -19.314 8.152 21.244 1.00 73.12 172 THR A N 1
ATOM 1305 C CA . THR A 1 172 ? -20.763 8.101 21.492 1.00 73.12 172 THR A CA 1
ATOM 1306 C C . THR A 1 172 ? -21.122 8.516 22.924 1.00 73.12 172 THR A C 1
ATOM 1308 O O . THR A 1 172 ? -22.169 9.117 23.145 1.00 73.12 172 THR A O 1
ATOM 1311 N N . GLN A 1 173 ? -20.247 8.237 23.894 1.00 70.06 173 GLN A N 1
ATOM 1312 C CA . GLN A 1 173 ? -20.459 8.522 25.318 1.00 70.06 173 GLN A CA 1
ATOM 1313 C C . GLN A 1 173 ? -20.037 9.936 25.757 1.00 70.06 173 GLN A C 1
ATOM 1315 O O . GLN A 1 173 ? -20.228 10.284 26.922 1.00 70.06 173 GLN A O 1
ATOM 1320 N N . ARG A 1 174 ? -19.491 10.784 24.869 1.00 56.12 174 ARG A N 1
ATOM 1321 C CA . ARG A 1 174 ? -19.173 12.178 25.229 1.00 56.12 174 ARG A CA 1
ATOM 1322 C C . ARG A 1 174 ? -20.456 12.932 25.622 1.00 56.12 174 ARG A C 1
ATOM 1324 O O . ARG A 1 174 ? -21.361 13.036 24.788 1.00 56.12 174 ARG A O 1
ATOM 1331 N N . PRO A 1 175 ? -20.542 13.503 26.842 1.00 54.31 175 PRO A N 1
ATOM 1332 C CA . PRO A 1 175 ? -21.671 14.338 27.233 1.00 54.31 175 PRO A CA 1
ATOM 1333 C C . PRO A 1 175 ? -21.830 15.478 26.228 1.00 54.31 175 PRO A C 1
ATOM 1335 O O . PRO A 1 175 ? -20.845 16.126 25.862 1.00 54.31 175 PRO A O 1
ATOM 1338 N N . ARG A 1 176 ? -23.059 15.734 25.763 1.00 55.81 176 ARG A N 1
ATOM 1339 C CA . ARG A 1 176 ? -23.324 16.916 24.933 1.00 55.81 176 ARG A CA 1
ATOM 1340 C C . ARG A 1 176 ? -22.858 18.150 25.716 1.00 55.81 176 ARG A C 1
ATOM 1342 O O . ARG A 1 176 ? -23.233 18.264 26.885 1.00 55.81 176 ARG A O 1
ATOM 1349 N N . PRO A 1 177 ? -22.064 19.063 25.121 1.00 56.50 177 PRO A N 1
ATOM 1350 C CA . PRO A 1 177 ? -21.700 20.296 25.800 1.00 56.50 177 PRO A CA 1
ATOM 1351 C C . PRO A 1 177 ? -22.989 20.996 26.219 1.00 56.50 177 PRO A C 1
ATOM 1353 O O . PRO A 1 177 ? -23.921 21.122 25.418 1.00 56.50 177 PRO A O 1
ATOM 1356 N N . ASN A 1 178 ? -23.051 21.377 27.493 1.00 53.56 178 ASN A N 1
ATOM 1357 C CA . ASN A 1 178 ? -24.202 22.025 28.095 1.00 53.56 178 ASN A CA 1
ATOM 1358 C C . ASN A 1 178 ? -24.372 23.389 27.410 1.00 53.56 178 ASN A C 1
ATOM 1360 O O . ASN A 1 178 ? -23.749 24.370 27.809 1.00 53.56 178 ASN A O 1
ATOM 1364 N N . ARG A 1 179 ? -25.121 23.444 26.300 1.00 58.47 179 ARG A N 1
ATOM 1365 C CA . ARG A 1 179 ? -25.447 24.716 25.654 1.00 58.47 179 ARG A CA 1
ATOM 1366 C C . ARG A 1 179 ? -26.319 25.480 26.649 1.00 58.47 179 ARG A C 1
ATOM 1368 O O . ARG A 1 179 ? -27.391 24.963 26.981 1.00 58.47 179 ARG A O 1
ATOM 1375 N N . PRO A 1 180 ? -25.897 26.660 27.143 1.00 53.34 180 PRO A N 1
ATOM 1376 C CA . PRO A 1 180 ? -26.778 27.475 27.960 1.00 53.34 180 PRO A CA 1
ATOM 1377 C C . PRO A 1 180 ? -28.058 27.713 27.159 1.00 53.34 180 PRO A C 1
ATOM 1379 O O . PRO A 1 180 ? -28.007 28.051 25.973 1.00 53.34 180 PRO A O 1
ATOM 1382 N N . ARG A 1 181 ? -29.208 27.429 27.782 1.00 60.31 181 ARG A N 1
ATOM 1383 C CA . ARG A 1 181 ? -30.513 27.680 27.164 1.00 60.31 181 ARG A CA 1
ATOM 1384 C C . ARG A 1 181 ? -30.538 29.148 26.725 1.00 60.31 181 ARG A C 1
ATOM 1386 O O . ARG A 1 181 ? -30.195 29.991 27.553 1.00 60.31 181 ARG A O 1
ATOM 1393 N N . PRO A 1 182 ? -30.941 29.469 25.482 1.00 54.66 182 PRO A N 1
ATOM 1394 C CA . PRO A 1 182 ? -31.193 30.852 25.113 1.00 54.66 182 PRO A CA 1
ATOM 1395 C C . PRO A 1 182 ? -32.173 31.428 26.132 1.00 54.66 182 PRO A C 1
ATOM 1397 O O . PRO A 1 182 ? -33.226 30.835 26.379 1.00 54.66 182 PRO A O 1
ATOM 1400 N N . HIS A 1 183 ? -31.793 32.527 26.778 1.00 55.34 183 HIS A N 1
ATOM 1401 C CA . HIS A 1 183 ? -32.667 33.228 27.703 1.00 55.34 183 HIS A CA 1
ATOM 1402 C C . HIS A 1 183 ? -33.856 33.755 26.895 1.00 55.34 183 HIS A C 1
ATOM 1404 O O . HIS A 1 183 ? -33.737 34.736 26.166 1.00 55.34 183 HIS A O 1
ATOM 1410 N N . LEU A 1 184 ? -34.988 33.055 26.964 1.00 59.31 184 LEU A N 1
ATOM 1411 C CA . LEU A 1 184 ? -36.256 33.587 26.482 1.00 59.31 184 LEU A CA 1
ATOM 1412 C C . LEU A 1 184 ? -36.606 34.795 27.365 1.00 59.31 184 LEU A C 1
ATOM 1414 O O . LEU A 1 184 ? -36.536 34.661 28.592 1.00 59.31 184 LEU A O 1
ATOM 1418 N N . PRO A 1 185 ? -36.959 35.958 26.787 1.00 48.75 185 PRO A N 1
ATOM 1419 C CA . PRO A 1 185 ? -37.437 37.090 27.566 1.00 48.75 185 PRO A CA 1
ATOM 1420 C C . PRO A 1 185 ? -38.622 36.646 28.428 1.00 48.75 185 PRO A C 1
ATOM 1422 O O . PRO A 1 185 ? -39.562 36.025 27.929 1.00 48.75 185 PRO A O 1
ATOM 1425 N N . GLN A 1 186 ? -38.554 36.921 29.729 1.00 49.19 186 GLN A N 1
ATOM 1426 C CA . GLN A 1 186 ? -39.657 36.666 30.653 1.00 49.19 186 GLN A CA 1
ATOM 1427 C C . GLN A 1 186 ? -40.859 37.521 30.220 1.00 49.19 186 GLN A C 1
ATOM 1429 O O . GLN A 1 186 ? -40.688 38.728 30.032 1.00 49.19 186 GLN A O 1
ATOM 1434 N N . PRO A 1 187 ? -42.063 36.949 30.054 1.00 44.72 187 PRO A N 1
ATOM 1435 C CA . PRO A 1 187 ? -43.245 37.745 29.772 1.00 44.72 187 PRO A CA 1
ATOM 1436 C C . PRO A 1 187 ? -43.559 38.586 31.011 1.00 44.72 187 PRO A C 1
ATOM 1438 O O . PRO A 1 187 ? -43.926 38.060 32.060 1.00 44.72 187 PRO A O 1
ATOM 1441 N N . HIS A 1 188 ? -43.372 39.899 30.902 1.00 43.56 188 HIS A N 1
ATOM 1442 C CA . HIS A 1 188 ? -43.818 40.835 31.922 1.00 43.56 188 HIS A CA 1
ATOM 1443 C C . HIS A 1 188 ? -45.344 40.757 32.026 1.00 43.56 188 HIS A C 1
ATOM 1445 O O . HIS A 1 188 ? -46.063 40.928 31.042 1.00 43.56 188 HIS A O 1
ATOM 1451 N N . SER A 1 189 ? -45.826 40.458 33.227 1.00 41.03 189 SER A N 1
ATOM 1452 C CA . SER A 1 189 ? -47.241 40.384 33.564 1.00 41.03 189 SER A CA 1
ATOM 1453 C C . SER A 1 189 ? -47.878 41.774 33.480 1.00 41.03 189 SER A C 1
ATOM 1455 O O . SER A 1 189 ? -47.773 42.561 34.418 1.00 41.03 189 SER A O 1
ATOM 1457 N N . SER A 1 190 ? -48.565 42.081 32.381 1.00 39.38 190 SER A N 1
ATOM 1458 C CA . SER A 1 190 ? -49.574 43.146 32.362 1.00 39.38 190 SER A CA 1
ATOM 1459 C C . SER A 1 190 ? -50.923 42.558 32.796 1.00 39.38 190 SER A C 1
ATOM 1461 O O . SER A 1 190 ? -51.334 41.533 32.247 1.00 39.38 190 SER A O 1
ATOM 1463 N N . PRO A 1 191 ? -51.620 43.147 33.782 1.00 42.94 191 PRO A N 1
ATOM 1464 C CA . PRO A 1 191 ? -52.925 42.663 34.200 1.00 42.94 191 PRO A CA 1
ATOM 1465 C C . PRO A 1 191 ? -54.014 43.222 33.278 1.00 42.94 191 PRO A C 1
ATOM 1467 O O . PRO A 1 191 ? -54.041 44.415 32.992 1.00 42.94 191 PRO A O 1
ATOM 1470 N N . GLY A 1 192 ? -54.943 42.357 32.872 1.00 37.50 192 GLY A N 1
ATOM 1471 C CA . GLY A 1 192 ? -56.182 42.752 32.201 1.00 37.50 192 GLY A CA 1
ATOM 1472 C C . GLY A 1 192 ? -56.232 42.347 30.734 1.00 37.50 192 GLY A C 1
ATOM 1473 O O . GLY A 1 192 ? -55.729 43.047 29.868 1.00 37.50 192 GLY A O 1
ATOM 1474 N N . HIS A 1 193 ? -56.837 41.195 30.462 1.00 41.16 193 HIS A N 1
ATOM 1475 C CA . HIS A 1 193 ? -58.088 41.094 29.705 1.00 41.16 193 HIS A CA 1
ATOM 1476 C C . HIS A 1 193 ? -58.368 39.613 29.422 1.00 41.16 193 HIS A C 1
ATOM 1478 O O . HIS A 1 193 ? -57.614 38.911 28.749 1.00 41.16 193 HIS A O 1
ATOM 1484 N N . GLN A 1 194 ? -59.470 39.138 30.004 1.00 42.38 194 GLN A N 1
ATOM 1485 C CA . GLN A 1 194 ? -60.226 38.007 29.481 1.00 42.38 194 GLN A CA 1
ATOM 1486 C C . GLN A 1 194 ? -60.616 38.306 28.019 1.00 42.38 194 GLN A C 1
ATOM 1488 O O . GLN A 1 194 ? -60.698 39.469 27.634 1.00 42.38 194 GLN A O 1
ATOM 1493 N N . ASP A 1 195 ? -60.860 37.246 27.246 1.00 47.91 195 ASP A N 1
ATOM 1494 C CA . ASP A 1 195 ? -61.435 37.256 25.888 1.00 47.91 195 ASP A CA 1
ATOM 1495 C C . ASP A 1 195 ? -60.508 37.355 24.667 1.00 47.91 195 ASP A C 1
ATOM 1497 O O . ASP A 1 195 ? -60.750 38.170 23.794 1.00 47.91 195 ASP A O 1
ATOM 1501 N N . VAL A 1 196 ? -59.561 36.418 24.483 1.00 44.88 196 VAL A N 1
ATOM 1502 C CA . VAL A 1 196 ? -59.249 35.888 23.126 1.00 44.88 196 VAL A CA 1
ATOM 1503 C C . VAL A 1 196 ? -58.722 34.437 23.186 1.00 44.88 196 VAL A C 1
ATOM 1505 O O . VAL A 1 196 ? -57.600 34.134 22.795 1.00 44.88 196 VAL A O 1
ATOM 1508 N N . ARG A 1 197 ? -59.505 33.482 23.703 1.00 47.53 197 ARG A N 1
ATOM 1509 C CA . ARG A 1 197 ? -59.171 32.034 23.630 1.00 47.53 197 ARG A CA 1
ATOM 1510 C C . ARG A 1 197 ? -60.150 31.223 22.780 1.00 47.53 197 ARG A C 1
ATOM 1512 O O . ARG A 1 197 ? -60.415 30.061 23.077 1.00 47.53 197 ARG A O 1
ATOM 1519 N N . LYS A 1 198 ? -60.698 31.815 21.715 1.00 49.22 198 LYS A N 1
ATOM 1520 C CA . LYS A 1 198 ? -61.650 31.111 20.836 1.00 49.22 198 LYS A CA 1
ATOM 1521 C C . LYS A 1 198 ? -61.396 31.177 19.327 1.00 49.22 198 LYS A C 1
ATOM 1523 O O . LYS A 1 198 ? -62.255 30.696 18.603 1.00 49.22 198 LYS A O 1
ATOM 1528 N N . LEU A 1 199 ? -60.247 31.656 18.828 1.00 46.53 199 LEU A N 1
ATOM 1529 C CA . LEU A 1 199 ? -60.066 31.769 17.366 1.00 46.53 199 LEU A CA 1
ATOM 1530 C C . LEU A 1 199 ? -58.885 31.049 16.693 1.00 46.53 199 LEU A C 1
ATOM 1532 O O . LEU A 1 199 ? -58.816 31.116 15.475 1.00 46.53 199 LEU A O 1
ATOM 1536 N N . ASP A 1 200 ? -58.021 30.306 17.394 1.00 50.34 200 ASP A N 1
ATOM 1537 C CA . ASP A 1 200 ? -56.796 29.768 16.749 1.00 50.34 200 ASP A CA 1
ATOM 1538 C C . ASP A 1 200 ? -56.710 28.228 16.653 1.00 50.34 200 ASP A C 1
ATOM 1540 O O . ASP A 1 200 ? -55.732 27.660 16.170 1.00 50.34 200 ASP A O 1
ATOM 1544 N N . VAL A 1 201 ? -57.758 27.510 17.078 1.00 48.22 201 VAL A N 1
ATOM 1545 C CA . VAL A 1 201 ? -57.827 26.041 16.916 1.00 48.22 201 VAL A CA 1
ATOM 1546 C C . VAL A 1 201 ? -58.458 25.655 15.570 1.00 48.22 201 VAL A C 1
ATOM 1548 O O . VAL A 1 201 ? -58.084 24.641 14.987 1.00 48.22 201 VAL A O 1
ATOM 1551 N N . ALA A 1 202 ? -59.335 26.497 15.013 1.00 48.12 202 ALA A N 1
ATOM 1552 C CA . ALA A 1 202 ? -59.972 26.247 13.717 1.00 48.12 202 ALA A CA 1
ATOM 1553 C C . ALA A 1 202 ? -59.018 26.455 12.521 1.00 48.12 202 ALA A C 1
ATOM 1555 O O . ALA A 1 202 ? -59.105 25.726 11.537 1.00 48.12 202 ALA A O 1
ATOM 1556 N N . GLN A 1 203 ? -58.052 27.378 12.613 1.00 49.62 203 GLN A N 1
ATOM 1557 C CA . GLN A 1 203 ? -57.101 27.642 11.520 1.00 49.62 203 GLN A CA 1
ATOM 1558 C C . GLN A 1 203 ? -55.999 26.574 11.402 1.00 49.62 203 GLN A C 1
ATOM 1560 O O . GLN A 1 203 ? -55.493 26.325 10.310 1.00 49.62 203 GLN A O 1
ATOM 1565 N N . ARG A 1 204 ? -55.672 25.869 12.493 1.00 51.12 204 ARG A N 1
ATOM 1566 C CA . ARG A 1 204 ? -54.657 24.798 12.485 1.00 51.12 204 ARG A CA 1
ATOM 1567 C C . ARG A 1 204 ? -55.168 23.463 11.942 1.00 51.12 204 ARG A C 1
ATOM 1569 O O . ARG A 1 204 ? -54.367 22.662 11.470 1.00 51.12 204 ARG A O 1
ATOM 1576 N N . LEU A 1 205 ? -56.480 23.231 11.971 1.00 48.50 205 LEU A N 1
ATOM 1577 C CA . LEU A 1 205 ? -57.100 22.036 11.386 1.00 48.50 205 LEU A CA 1
ATOM 1578 C C . LEU A 1 205 ? -57.304 22.158 9.865 1.00 48.50 205 LEU A C 1
ATOM 1580 O O . LEU A 1 205 ? -57.222 21.148 9.175 1.00 48.50 205 LEU A O 1
ATOM 1584 N N . ALA A 1 206 ? -57.449 23.376 9.328 1.00 49.72 206 ALA A N 1
ATOM 1585 C CA . ALA A 1 206 ? -57.552 23.613 7.883 1.00 49.72 206 ALA A CA 1
ATOM 1586 C C . ALA A 1 206 ? -56.201 23.500 7.140 1.00 49.72 206 ALA A C 1
ATOM 1588 O O . ALA A 1 206 ? -56.160 23.091 5.983 1.00 49.72 206 ALA A O 1
ATOM 1589 N N . ALA A 1 207 ? -55.075 23.796 7.802 1.00 47.09 207 ALA A N 1
ATOM 1590 C CA . ALA A 1 207 ? -53.746 23.712 7.183 1.00 47.09 207 ALA A CA 1
ATOM 1591 C C . ALA A 1 207 ? -53.242 22.267 6.978 1.00 47.09 207 ALA A C 1
ATOM 1593 O O . ALA A 1 207 ? -52.411 22.027 6.106 1.00 47.09 207 ALA A O 1
ATOM 1594 N N . ASN A 1 208 ? -53.764 21.300 7.743 1.00 45.84 208 ASN A N 1
ATOM 1595 C CA . ASN A 1 208 ? -53.375 19.890 7.627 1.00 45.84 208 ASN A CA 1
ATOM 1596 C C . ASN A 1 208 ? -54.237 19.088 6.637 1.00 45.84 208 ASN A C 1
ATOM 1598 O O . ASN A 1 208 ? -53.851 17.979 6.292 1.00 45.84 208 ASN A O 1
ATOM 1602 N N . GLN A 1 209 ? -55.356 19.632 6.145 1.00 51.31 209 GLN A N 1
ATOM 1603 C CA . GLN A 1 209 ? -56.176 18.979 5.112 1.00 51.31 209 GLN A CA 1
ATOM 1604 C C . GLN A 1 209 ? -55.693 19.290 3.682 1.00 51.31 209 GLN A C 1
ATOM 1606 O O . GLN A 1 209 ? -55.891 18.483 2.783 1.00 51.31 209 GLN A O 1
ATOM 1611 N N . HIS A 1 210 ? -54.959 20.390 3.472 1.00 50.19 210 HIS A N 1
ATOM 1612 C CA . HIS A 1 210 ? -54.462 20.784 2.144 1.00 50.19 210 HIS A CA 1
ATOM 1613 C C . HIS A 1 210 ? -53.167 20.081 1.685 1.00 50.19 210 HIS A C 1
ATOM 1615 O O . HIS A 1 210 ? -52.795 20.197 0.518 1.00 50.19 210 HIS A O 1
ATOM 1621 N N . LEU A 1 211 ? -52.474 19.351 2.569 1.00 43.22 211 LEU A N 1
ATOM 1622 C CA . LEU A 1 211 ? -51.233 18.628 2.237 1.00 43.22 211 LEU A CA 1
ATOM 1623 C C . LEU A 1 211 ? -51.463 17.174 1.791 1.00 43.22 211 LEU A C 1
ATOM 1625 O O . LEU A 1 211 ? -50.601 16.619 1.109 1.00 43.22 211 LEU A O 1
ATOM 1629 N N . ASP A 1 212 ? -52.615 16.581 2.116 1.00 44.31 212 ASP A N 1
ATOM 1630 C CA . ASP A 1 212 ? -52.961 15.217 1.692 1.00 44.31 212 ASP A CA 1
ATOM 1631 C C . ASP A 1 212 ? -53.662 15.175 0.319 1.00 44.31 212 ASP A C 1
ATOM 1633 O O . ASP A 1 212 ? -53.551 14.176 -0.390 1.00 44.31 212 ASP A O 1
ATOM 1637 N N . GLU A 1 213 ? -54.277 16.274 -0.136 1.00 47.53 213 GLU A N 1
ATOM 1638 C CA . GLU A 1 213 ? -54.920 16.350 -1.463 1.00 47.53 213 GLU A CA 1
ATOM 1639 C C . GLU A 1 213 ? -53.934 16.612 -2.619 1.00 47.53 213 GLU A C 1
ATOM 1641 O O . GLU A 1 213 ? -54.208 16.241 -3.755 1.00 47.53 213 GLU A O 1
ATOM 1646 N N . GLN A 1 214 ? -52.732 17.143 -2.360 1.00 48.84 214 GLN A N 1
ATOM 1647 C CA . GLN A 1 214 ? -51.704 17.354 -3.401 1.00 48.84 214 GLN A CA 1
ATOM 1648 C C . GLN A 1 214 ? -50.758 16.156 -3.607 1.00 48.84 214 GLN A C 1
ATOM 1650 O O . GLN A 1 214 ? -49.837 16.218 -4.421 1.00 48.84 214 GLN A O 1
ATOM 1655 N N . ARG A 1 215 ? -50.979 15.041 -2.896 1.00 43.56 215 ARG A N 1
ATOM 1656 C CA . ARG A 1 215 ? -50.224 13.784 -3.067 1.00 43.56 215 ARG A CA 1
ATOM 1657 C C . ARG A 1 215 ? -50.964 12.716 -3.878 1.00 43.56 215 ARG A C 1
ATOM 1659 O O . ARG A 1 215 ? -50.385 11.659 -4.127 1.00 43.56 215 ARG A O 1
ATOM 1666 N N . ALA A 1 216 ? -52.202 12.986 -4.297 1.00 44.91 216 ALA A N 1
ATOM 1667 C CA . ALA A 1 216 ? -53.073 12.017 -4.963 1.00 44.91 216 ALA A CA 1
ATOM 1668 C C . ALA A 1 216 ? -53.259 12.235 -6.479 1.00 44.91 216 ALA A C 1
ATOM 1670 O O . ALA A 1 216 ? -53.854 11.381 -7.131 1.00 44.91 216 ALA A O 1
ATOM 1671 N N . GLU A 1 217 ? -52.712 13.298 -7.077 1.00 43.50 217 GLU A N 1
ATOM 1672 C CA . GLU A 1 217 ? -52.882 13.570 -8.513 1.00 43.50 217 GLU A CA 1
ATOM 1673 C C . GLU A 1 217 ? -51.543 13.718 -9.248 1.00 43.50 217 GLU A C 1
ATOM 1675 O O . GLU A 1 217 ? -50.956 14.792 -9.352 1.00 43.50 217 GLU A O 1
ATOM 1680 N N . SER A 1 218 ? -51.060 12.609 -9.813 1.00 35.56 218 SER A N 1
ATOM 1681 C CA . SER A 1 218 ? -50.325 12.615 -11.084 1.00 35.56 218 SER A CA 1
ATOM 1682 C C . SER A 1 218 ? -50.537 11.274 -11.807 1.00 35.56 218 SER A C 1
ATOM 1684 O O . SER A 1 218 ? -50.392 10.224 -11.174 1.00 35.56 218 SER A O 1
ATOM 1686 N N . PRO A 1 219 ? -50.923 11.261 -13.099 1.00 44.81 219 PRO A N 1
ATOM 1687 C CA . PRO A 1 219 ? -51.597 10.117 -13.710 1.00 44.81 219 PRO A CA 1
ATOM 1688 C C . PRO A 1 219 ? -50.627 9.076 -14.280 1.00 44.81 219 PRO A C 1
ATOM 1690 O O . PRO A 1 219 ? -49.639 9.404 -14.934 1.00 44.81 219 PRO A O 1
ATOM 1693 N N . ARG A 1 220 ? -50.980 7.799 -14.096 1.00 43.06 220 ARG A N 1
ATOM 1694 C CA . ARG A 1 220 ? -50.504 6.669 -14.904 1.00 43.06 220 ARG A CA 1
ATOM 1695 C C . ARG A 1 220 ? -51.220 6.678 -16.258 1.00 43.06 220 ARG A C 1
ATOM 1697 O O . ARG A 1 220 ? -52.427 6.471 -16.294 1.00 43.06 220 ARG A O 1
ATOM 1704 N N . ALA A 1 221 ? -50.467 6.845 -17.338 1.00 36.50 221 ALA A N 1
ATOM 1705 C CA . ALA A 1 221 ? -50.849 6.579 -18.727 1.00 36.50 221 ALA A CA 1
ATOM 1706 C C . ALA A 1 221 ? -49.510 6.485 -19.507 1.00 36.50 221 ALA A C 1
ATOM 1708 O O . ALA A 1 221 ? -48.626 7.292 -19.253 1.00 36.50 221 ALA A O 1
ATOM 1709 N N . GLU A 1 222 ? -49.187 5.524 -20.370 1.00 35.31 222 GLU A N 1
ATOM 1710 C CA . GLU A 1 222 ? -49.979 4.574 -21.141 1.00 35.31 222 GLU A CA 1
ATOM 1711 C C . GLU A 1 222 ? -49.140 3.317 -21.423 1.00 35.31 222 GLU A C 1
ATOM 1713 O O . GLU A 1 222 ? -47.921 3.378 -21.596 1.00 35.31 222 GLU A O 1
ATOM 1718 N N . ALA A 1 223 ? -49.821 2.178 -21.502 1.00 38.41 223 ALA A N 1
ATOM 1719 C CA . ALA A 1 223 ? -49.342 0.991 -22.184 1.00 38.41 223 ALA A CA 1
ATOM 1720 C C . ALA A 1 223 ? -50.066 0.878 -23.537 1.00 38.41 223 ALA A C 1
ATOM 1722 O O . ALA A 1 223 ? -51.214 1.293 -23.660 1.00 38.41 223 ALA A O 1
ATOM 1723 N N . GLU A 1 224 ? -49.392 0.216 -24.481 1.00 38.78 224 GLU A N 1
ATOM 1724 C CA . GLU A 1 224 ? -49.923 -0.413 -25.702 1.00 38.78 224 GLU A CA 1
ATOM 1725 C C . GLU A 1 224 ? -50.133 0.456 -26.956 1.00 38.78 224 GLU A C 1
ATOM 1727 O O . GLU A 1 224 ? -51.118 1.172 -27.099 1.00 38.78 224 GLU A O 1
ATOM 1732 N N . LYS A 1 225 ? -49.274 0.230 -27.966 1.00 37.47 225 LYS A N 1
ATOM 1733 C CA . LYS A 1 225 ? -49.645 -0.413 -29.250 1.00 37.47 225 LYS A CA 1
ATOM 1734 C C . LYS A 1 225 ? -48.471 -0.405 -30.240 1.00 37.47 225 LYS A C 1
ATOM 1736 O O . LYS A 1 225 ? -48.128 0.626 -30.799 1.00 37.47 225 LYS A O 1
ATOM 1741 N N . SER A 1 226 ? -47.914 -1.579 -30.537 1.00 38.59 226 SER A N 1
ATOM 1742 C CA . SER A 1 226 ? -47.658 -2.000 -31.928 1.00 38.59 226 SER A CA 1
ATOM 1743 C C . SER A 1 226 ? -47.334 -3.498 -31.977 1.00 38.59 226 SER A C 1
ATOM 1745 O O . SER A 1 226 ? -46.192 -3.940 -31.971 1.00 38.59 226 SER A O 1
ATOM 1747 N N . SER A 1 227 ? -48.399 -4.298 -32.024 1.00 41.50 227 SER A N 1
ATOM 1748 C CA . SER A 1 227 ? -48.379 -5.585 -32.716 1.00 41.50 227 SER A CA 1
ATOM 1749 C C . SER A 1 227 ? -48.789 -5.309 -34.162 1.00 41.50 227 SER A C 1
ATOM 1751 O O . SER A 1 227 ? -49.833 -4.701 -34.393 1.00 41.50 227 SER A O 1
ATOM 1753 N N . GLY A 1 228 ? -47.958 -5.714 -35.120 1.00 36.41 228 GLY A N 1
ATOM 1754 C CA . GLY A 1 228 ? -48.190 -5.528 -36.551 1.00 36.41 228 GLY A CA 1
ATOM 1755 C C . GLY A 1 228 ? -47.266 -6.418 -37.375 1.00 36.41 228 GLY A C 1
ATOM 1756 O O . GLY A 1 228 ? -46.212 -5.989 -37.824 1.00 36.41 228 GLY A O 1
ATOM 1757 N N . ARG A 1 229 ? -47.668 -7.684 -37.519 1.00 42.81 229 ARG A N 1
ATOM 1758 C CA . ARG A 1 229 ? -47.139 -8.677 -38.467 1.00 42.81 229 ARG A CA 1
ATOM 1759 C C . ARG A 1 229 ? -47.162 -8.164 -39.914 1.00 42.81 229 ARG A C 1
ATOM 1761 O O . ARG A 1 229 ? -48.218 -7.731 -40.348 1.00 42.81 229 ARG A O 1
ATOM 1768 N N . GLN A 1 230 ? -46.107 -8.447 -40.679 1.00 40.97 230 GLN A N 1
ATOM 1769 C CA . GLN A 1 230 ? -46.155 -9.083 -42.014 1.00 40.97 230 GLN A CA 1
ATOM 1770 C C . GLN A 1 230 ? -44.699 -9.403 -42.417 1.00 40.97 230 GLN A C 1
ATOM 1772 O O . GLN A 1 230 ? -43.861 -8.515 -42.401 1.00 40.97 230 GLN A O 1
ATOM 1777 N N . ALA A 1 231 ? -44.246 -10.658 -42.472 1.00 38.38 231 ALA A N 1
ATOM 1778 C CA . ALA A 1 231 ? -44.570 -11.751 -43.396 1.00 38.38 231 ALA A CA 1
ATOM 1779 C C . ALA A 1 231 ? -43.968 -11.579 -44.807 1.00 38.38 231 ALA A C 1
ATOM 1781 O O . ALA A 1 231 ? -44.369 -10.688 -45.544 1.00 38.38 231 ALA A O 1
ATOM 1782 N N . ALA A 1 232 ? -43.140 -12.577 -45.146 1.00 37.22 232 ALA A N 1
ATOM 1783 C CA . ALA A 1 232 ? -42.966 -13.221 -46.451 1.00 37.22 232 ALA A CA 1
ATOM 1784 C C . ALA A 1 232 ? -41.800 -12.799 -47.371 1.00 37.22 232 ALA A C 1
ATOM 1786 O O . ALA A 1 232 ? -41.738 -11.671 -47.844 1.00 37.22 232 ALA A O 1
ATOM 1787 N N . ALA A 1 233 ? -41.032 -13.850 -47.709 1.00 39.25 233 ALA A N 1
ATOM 1788 C CA . ALA A 1 233 ? -40.487 -14.198 -49.027 1.00 39.25 233 ALA A CA 1
ATOM 1789 C C . ALA A 1 233 ? -39.245 -13.433 -49.527 1.00 39.25 233 ALA A C 1
ATOM 1791 O O . ALA A 1 233 ? -39.189 -12.217 -49.439 1.00 39.25 233 ALA A O 1
ATOM 1792 N N . ASP A 1 234 ? -38.241 -14.030 -50.171 1.00 45.00 234 ASP A N 1
ATOM 1793 C CA . ASP A 1 234 ? -37.712 -15.402 -50.327 1.00 45.00 234 ASP A CA 1
ATOM 1794 C C . ASP A 1 234 ? -36.363 -15.238 -51.120 1.00 45.00 234 ASP A C 1
ATOM 1796 O O . ASP A 1 234 ? -35.872 -14.106 -51.156 1.00 45.00 234 ASP A O 1
ATOM 1800 N N . PRO A 1 235 ? -35.684 -16.263 -51.689 1.00 62.03 235 PRO A N 1
ATOM 1801 C CA . PRO A 1 235 ? -34.220 -16.379 -51.695 1.00 62.03 235 PRO A CA 1
ATOM 1802 C C . PRO A 1 235 ? -33.545 -16.040 -53.050 1.00 62.03 235 PRO A C 1
ATOM 1804 O O . PRO A 1 235 ? -34.151 -15.425 -53.918 1.00 62.03 235 PRO A O 1
ATOM 1807 N N . GLU A 1 236 ? -32.298 -16.514 -53.213 1.00 40.19 236 GLU A N 1
ATOM 1808 C CA . GLU A 1 236 ? -31.389 -16.460 -54.385 1.00 40.19 236 GLU A CA 1
ATOM 1809 C C . GLU A 1 236 ? -30.386 -15.289 -54.379 1.00 40.19 236 GLU A C 1
ATOM 1811 O O . GLU A 1 236 ? -30.725 -14.162 -54.059 1.00 40.19 236 GLU A O 1
ATOM 1816 N N . GLY A 1 237 ? -29.097 -15.436 -54.694 1.00 39.78 237 GLY A N 1
ATOM 1817 C CA . GLY A 1 237 ? -28.303 -16.533 -55.245 1.00 39.78 237 GLY A CA 1
ATOM 1818 C C . GLY A 1 237 ? -26.922 -15.982 -55.669 1.00 39.78 237 GLY A C 1
ATOM 1819 O O . GLY A 1 237 ? -26.768 -14.778 -55.855 1.00 39.78 237 GLY A O 1
ATOM 1820 N N . GLY A 1 238 ? -25.924 -16.864 -55.821 1.00 42.16 238 GLY A N 1
ATOM 1821 C CA . GLY A 1 238 ? -24.589 -16.574 -56.389 1.00 42.16 238 GLY A CA 1
ATOM 1822 C C . GLY A 1 238 ? -23.478 -16.546 -55.329 1.00 42.16 238 GLY A C 1
ATOM 1823 O O . GLY A 1 238 ? -23.340 -15.577 -54.600 1.00 42.16 238 GLY A O 1
ATOM 1824 N N . VAL A 1 239 ? -22.707 -17.606 -55.060 1.00 47.53 239 VAL A N 1
ATOM 1825 C CA . VAL A 1 239 ? -21.790 -18.375 -55.931 1.00 47.53 239 VAL A CA 1
ATOM 1826 C C . VAL A 1 239 ? -20.816 -17.478 -56.703 1.00 47.53 239 VAL A C 1
ATOM 1828 O O . VAL A 1 239 ? -21.143 -16.953 -57.758 1.00 47.53 239 VAL A O 1
ATOM 1831 N N . THR A 1 240 ? -19.576 -17.369 -56.220 1.00 53.59 240 THR A N 1
ATOM 1832 C CA . THR A 1 240 ? -18.395 -17.965 -56.883 1.00 53.59 240 THR A CA 1
ATOM 1833 C C . THR A 1 240 ? -17.116 -17.756 -56.052 1.00 53.59 240 THR A C 1
ATOM 1835 O O . THR A 1 240 ? -16.889 -16.669 -55.525 1.00 53.59 240 THR A O 1
ATOM 1838 N N . PRO A 1 241 ? -16.253 -18.784 -55.953 1.00 63.03 241 PRO A N 1
ATOM 1839 C CA . PRO A 1 241 ? -14.873 -18.679 -55.495 1.00 63.03 241 PRO A CA 1
ATOM 1840 C C . PRO A 1 241 ? -13.887 -18.707 -56.683 1.00 63.03 241 PRO A C 1
ATOM 1842 O O . PRO A 1 241 ? -14.140 -19.360 -57.694 1.00 63.03 241 PRO A O 1
ATOM 1845 N N . GLY A 1 242 ? -12.713 -18.093 -56.540 1.00 46.91 242 GLY A N 1
ATOM 1846 C CA . GLY A 1 242 ? -11.563 -18.323 -57.429 1.00 46.91 242 GLY A CA 1
ATOM 1847 C C . GLY A 1 242 ? -10.314 -17.641 -56.864 1.00 46.91 242 GLY A C 1
ATOM 1848 O O . GLY A 1 242 ? -10.341 -16.438 -56.649 1.00 46.91 242 GLY A O 1
ATOM 1849 N N . ARG A 1 243 ? -9.341 -18.371 -56.301 1.00 54.38 243 ARG A N 1
ATOM 1850 C CA . ARG A 1 243 ? -8.247 -19.182 -56.894 1.00 54.38 243 ARG A CA 1
ATOM 1851 C C . ARG A 1 243 ? -7.074 -18.357 -57.454 1.00 54.38 243 ARG A C 1
ATOM 1853 O O . ARG A 1 243 ? -7.251 -17.598 -58.390 1.00 54.38 243 ARG A O 1
ATOM 1860 N N . HIS A 1 244 ? -5.902 -18.641 -56.872 1.00 47.50 244 HIS A N 1
ATOM 1861 C CA . HIS A 1 244 ? -4.533 -18.664 -57.414 1.00 47.50 244 HIS A CA 1
ATOM 1862 C C . HIS A 1 244 ? -4.217 -17.863 -58.688 1.00 47.50 244 HIS A C 1
ATOM 1864 O O . HIS A 1 244 ? -4.693 -18.214 -59.765 1.00 47.50 244 HIS A O 1
ATOM 1870 N N . LEU A 1 245 ? -3.249 -16.948 -58.588 1.00 54.56 245 LEU A N 1
ATOM 1871 C CA . LEU A 1 245 ? -1.827 -17.161 -58.917 1.00 54.56 245 LEU A CA 1
ATOM 1872 C C . LEU A 1 245 ? -0.984 -16.058 -58.264 1.00 54.56 245 LEU A C 1
ATOM 1874 O O . LEU A 1 245 ? -1.515 -14.935 -58.127 1.00 54.56 245 LEU A O 1
#

pLDDT: mean 79.73, std 22.42, range [35.31, 98.81]

InterPro domains:
  IPR011990 Tetratricopeptide-like helical domain superfamily [G3DSA:1.25.40.10] (1-170)
  IPR011990 Tetratricopeptide-li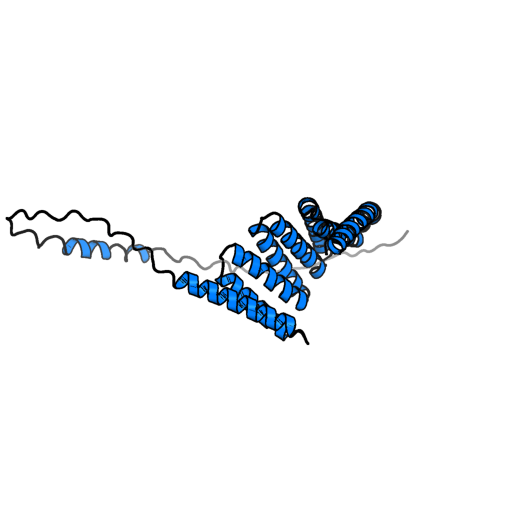ke helical domain superfamily [SSF48452] (3-147)
  IPR019734 Tetratricopeptide repeat [SM00028] (34-67)
  IPR019734 Tetratricopeptide repeat [SM00028] (74-107)
  IPR019734 Tetratricopeptide repeat [SM00028] (114-147)
  IPR024812 Tetratricopeptide repeat protein 24 [PTHR47050] (2-226)

Solvent-accessible surface area (backbone atoms only — not comparable to full-atom values): 14009 Å² total; per-residue (Å²): 110,73,64,62,55,53,52,51,41,50,52,21,53,52,48,32,57,57,33,59,66,46,44,69,80,19,64,89,35,65,75,54,29,22,51,42,31,36,52,30,18,52,23,26,45,67,55,66,42,29,74,65,14,38,58,28,13,53,53,18,25,52,44,23,53,80,70,67,38,43,45,63,19,14,52,22,26,41,52,32,14,52,25,31,43,75,74,65,37,46,65,61,12,39,54,25,25,51,53,14,36,50,21,18,58,77,57,66,39,45,69,61,30,27,55,36,25,50,53,38,19,51,36,25,49,74,70,66,38,41,71,62,17,42,53,27,33,52,50,22,54,58,42,46,73,78,51,88,86,54,68,72,57,51,52,53,42,52,52,53,36,51,53,43,50,54,53,50,51,55,65,70,66,55,75,75,79,83,70,76,73,80,81,71,82,77,82,78,86,76,87,86,77,86,89,85,89,79,76,72,70,67,62,61,60,58,65,64,57,63,65,64,64,72,74,74,77,82,85,91,82,84,84,90,88,87,87,80,89,80,86,84,88,82,86,89,84,83,90,87,88,85,81,88,133

Organism: NCBI:txid48699

Radius of gyration: 33.42 Å; Cα contacts (8 Å, |Δi|>4): 227; chains: 1; bounding box: 85×65×93 Å

Nearest PDB structures (foldseek):
  4a1s-assembly1_B  TM=9.394E-01  e=2.638E-06  Drosophila melanogaster
  3sf4-assembly1_A  TM=9.027E-01  e=1.493E-06  Homo sapiens
  3ro2-assembly1_A  TM=9.279E-01  e=2.081E-06  Mus musculus
  5a7d-assembly2_E  TM=9.134E-01  e=3.586E-05  Drosophila melanogaster
  3ro3-assembly1_A  TM=9.290E-01  e=4.135E-05  Mus musculus

Sequence (245 aa):
SVGVAYCRIRCFQEAVSCLQRAVEPAAHRPPLLAKVLHNLGAALNGAGDFSSALELHRLAARLYGSQGCRGDQARCFSNLAIASSHLGDDQEAAESFILALQGFRDAGDRLAEVQVCERLAECYLRQKKLKKAVELYKQALSALSHCKEDEGVQDRLVERLTAALQLSLTVTQRPRPNRPRPHLPQPHSSPGHQDVRKLDVAQRLAANQHLDEQRAESPRAEAEKSSGRQAAADPEGGVTPGRHL

Mean predicted aligned error: 15.49 Å

Foldseek 3Di:
DVVVLVVQLVVLVVQLVVLVVVCVVCVVPLVSNLVSLQSNLVSCVSNVVLVSSLVSLVVSLVSCVVVVVLQSNLSSLQSNLSSCVSVVNLVSSLVSLVSSLVSCVVVVVLVSNLVSLQVSLVSCVVVVVLVSSLVSLVVSLVSCVPPPDDVVSNVVSVVSNVVSVVVVVVVVPPPDPPDPDPPDPDPDDDDDDPDDPPPDPVVVVVVVVVVVVVVPDDDDDDDDDDDDDDDDDDDDDDDDDDDDD

Secondary structure (DSSP, 8-state):
-HHHHHHHHHHHHHHHHHHHHHHHHHTT-HHHHHHHHHHHHHHHHHHT-HHHHHHHHHHHHHHHHHTT-HHHHHHHHHHHHHHHHHTT-HHHHHHHHHHHHHHHHHHT-HHHHHHHHHHHHHHHHHTT-HHHHHHHHHHHHHHHTTSS--HHHHHHHHHHHHHHHHHHHHHHTSPPP-PPPP-PPP-----------SSSSHHHHHTTTTTTGGGS-----------------------------